Protein AF-A0A8J7SHP4-F1 (afdb_monomer_lite)

Structure (mmCIF, N/CA/C/O backbone):
data_AF-A0A8J7SHP4-F1
#
_entry.id   AF-A0A8J7SHP4-F1
#
loop_
_atom_site.group_PDB
_atom_site.id
_atom_site.type_symbol
_atom_site.label_atom_id
_atom_site.label_alt_id
_atom_site.label_comp_id
_atom_site.label_asym_id
_atom_site.label_entity_id
_atom_site.label_seq_id
_atom_site.pdbx_PDB_ins_code
_atom_site.Cartn_x
_atom_site.Cartn_y
_atom_site.Cartn_z
_atom_site.occupancy
_atom_site.B_iso_or_equiv
_atom_site.auth_seq_id
_atom_site.auth_comp_id
_atom_site.auth_asym_id
_atom_site.auth_atom_id
_atom_site.pdbx_PDB_model_num
ATOM 1 N N . MET A 1 1 ? -14.618 -30.284 -14.888 1.00 38.41 1 MET A N 1
ATOM 2 C CA . MET A 1 1 ? -13.594 -29.249 -14.647 1.00 38.41 1 MET A CA 1
ATOM 3 C C . MET A 1 1 ? -13.627 -29.018 -13.159 1.00 38.41 1 MET A C 1
ATOM 5 O O . MET A 1 1 ? -14.508 -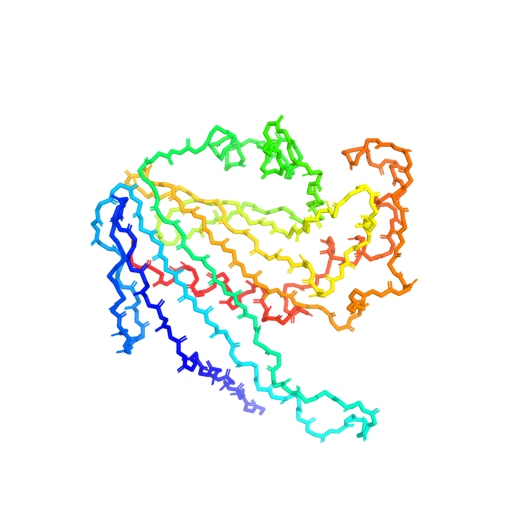28.313 -12.686 1.00 38.41 1 MET A O 1
ATOM 9 N N . ASP A 1 2 ? -12.782 -29.748 -12.442 1.00 28.91 2 ASP A N 1
ATOM 10 C CA . ASP A 1 2 ? -12.730 -29.694 -10.987 1.00 28.91 2 ASP A CA 1
ATOM 11 C C . ASP A 1 2 ? -11.930 -28.455 -10.587 1.00 28.91 2 ASP A C 1
ATOM 13 O O . ASP A 1 2 ? -10.805 -28.255 -11.047 1.00 28.91 2 ASP A O 1
ATOM 17 N N . SER A 1 3 ? -12.549 -27.581 -9.797 1.00 27.11 3 SER A N 1
ATOM 18 C CA . SER A 1 3 ? -11.896 -26.422 -9.201 1.00 27.11 3 SER A CA 1
ATOM 19 C C . SER A 1 3 ? -10.918 -26.917 -8.139 1.00 27.11 3 SER A C 1
ATOM 21 O O . SER A 1 3 ? -11.338 -27.354 -7.066 1.00 27.11 3 SER A O 1
ATOM 23 N N . VAL A 1 4 ? -9.625 -26.877 -8.446 1.00 27.33 4 VAL A N 1
ATOM 24 C CA . VAL A 1 4 ? -8.573 -27.094 -7.454 1.00 27.33 4 VAL A CA 1
ATOM 25 C C . VAL A 1 4 ? -8.544 -25.851 -6.563 1.00 27.33 4 VAL A C 1
ATOM 27 O O . VAL A 1 4 ? -8.242 -24.754 -7.025 1.00 27.33 4 VAL A O 1
ATOM 30 N N . SER A 1 5 ? -8.963 -26.017 -5.310 1.00 32.16 5 SER A N 1
ATOM 31 C CA . SER A 1 5 ? -8.763 -25.033 -4.247 1.00 32.16 5 SER A CA 1
ATOM 32 C C . SER A 1 5 ? -7.318 -25.168 -3.788 1.00 32.16 5 SER A C 1
ATOM 34 O O . SER A 1 5 ? -7.006 -26.074 -3.015 1.00 32.16 5 SER A O 1
ATOM 36 N N . ASP A 1 6 ? -6.430 -24.324 -4.307 1.00 34.09 6 ASP A N 1
ATOM 37 C CA . ASP A 1 6 ? -5.057 -24.234 -3.817 1.00 34.09 6 ASP A CA 1
ATOM 38 C C . ASP A 1 6 ? -5.068 -23.496 -2.468 1.00 34.09 6 ASP A C 1
ATOM 40 O O . ASP A 1 6 ? -4.886 -22.284 -2.385 1.00 34.09 6 ASP A O 1
ATOM 44 N N . ASP A 1 7 ? -5.338 -24.237 -1.391 1.00 38.16 7 ASP A N 1
ATOM 45 C CA . ASP A 1 7 ? -5.152 -23.753 -0.023 1.00 38.16 7 ASP A CA 1
ATOM 46 C C . ASP A 1 7 ? -3.646 -23.604 0.241 1.00 38.16 7 ASP A C 1
ATOM 48 O O . ASP A 1 7 ? -2.938 -24.580 0.505 1.00 38.16 7 ASP A O 1
ATOM 52 N N . TYR A 1 8 ? -3.134 -22.376 0.162 1.00 41.81 8 TYR A N 1
ATOM 53 C CA . TYR A 1 8 ? -1.747 -22.060 0.502 1.00 41.81 8 TYR A CA 1
ATOM 54 C C . TYR A 1 8 ? -1.560 -22.017 2.031 1.00 41.81 8 TYR A C 1
ATOM 56 O O . TYR A 1 8 ? -2.138 -21.155 2.701 1.00 41.81 8 TYR A O 1
ATOM 64 N N . PRO A 1 9 ? -0.740 -22.899 2.635 1.00 42.69 9 PRO A N 1
ATOM 65 C CA . PRO A 1 9 ? -0.542 -22.888 4.078 1.00 42.69 9 PRO A CA 1
ATOM 66 C C . PRO A 1 9 ? 0.341 -21.706 4.510 1.00 42.69 9 PRO A C 1
ATOM 68 O O . PRO A 1 9 ? 1.505 -21.588 4.123 1.00 42.69 9 PRO A O 1
ATOM 71 N N . ILE A 1 10 ? -0.198 -20.843 5.377 1.00 49.09 10 ILE A N 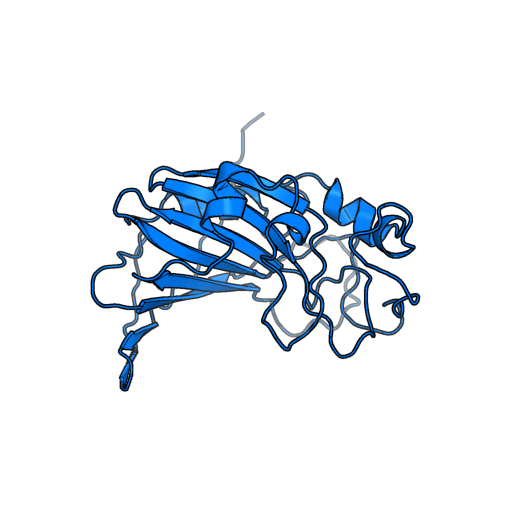1
ATOM 72 C CA . ILE A 1 10 ? 0.572 -19.833 6.117 1.00 49.09 10 ILE A CA 1
ATOM 73 C C . ILE A 1 10 ? 1.473 -20.576 7.110 1.00 49.09 10 ILE A C 1
ATOM 75 O O . ILE A 1 10 ? 1.043 -20.970 8.192 1.00 49.09 10 ILE A O 1
ATOM 79 N N . ASP A 1 11 ? 2.731 -20.794 6.725 1.00 45.88 11 ASP A N 1
ATOM 80 C CA . ASP A 1 11 ? 3.602 -21.743 7.426 1.00 45.88 11 ASP A CA 1
ATOM 81 C C . ASP A 1 11 ? 3.948 -21.309 8.865 1.00 45.88 11 ASP A C 1
ATOM 83 O O . ASP A 1 11 ? 4.108 -22.180 9.722 1.00 45.88 11 ASP A O 1
ATOM 87 N N . ARG A 1 12 ? 4.058 -19.999 9.179 1.00 45.12 12 ARG A N 1
ATOM 88 C CA . ARG A 1 12 ? 4.342 -19.489 10.546 1.00 45.12 12 ARG A CA 1
ATOM 89 C C . ARG A 1 12 ? 3.906 -18.032 10.776 1.00 45.12 12 ARG A C 1
ATOM 91 O O . ARG A 1 12 ? 4.345 -17.132 10.064 1.00 45.12 12 ARG A O 1
ATOM 98 N N . ILE A 1 13 ? 3.157 -17.787 11.854 1.00 46.12 13 ILE A N 1
ATOM 99 C CA . ILE A 1 13 ? 2.888 -16.449 12.415 1.00 46.12 13 ILE A CA 1
ATOM 100 C C . ILE A 1 13 ? 3.759 -16.278 13.670 1.00 46.12 13 ILE A C 1
ATOM 102 O O . ILE A 1 13 ? 3.752 -17.141 14.545 1.00 46.12 13 ILE A O 1
ATOM 106 N N . SER A 1 14 ? 4.507 -15.179 13.785 1.00 45.22 14 SER A N 1
ATOM 107 C CA . SER A 1 14 ? 5.326 -14.881 14.969 1.00 45.22 14 SER A CA 1
ATOM 108 C C . SER A 1 14 ? 4.803 -13.620 15.653 1.00 45.22 14 SER A C 1
ATOM 110 O O . SER A 1 14 ? 5.179 -12.504 15.317 1.00 45.22 14 SER A O 1
ATOM 112 N N . VAL A 1 15 ? 3.929 -13.777 16.646 1.00 43.69 15 VAL A N 1
ATOM 113 C CA . VAL A 1 15 ? 3.337 -12.630 17.350 1.00 43.69 15 VAL A CA 1
ATOM 114 C C . VAL A 1 15 ? 4.318 -12.062 18.385 1.00 43.69 15 VAL A C 1
ATOM 116 O O . VAL A 1 15 ? 4.458 -12.584 19.490 1.00 43.69 15 VAL A O 1
ATOM 119 N N . SER A 1 16 ? 4.988 -10.962 18.055 1.00 44.56 16 SER A N 1
ATOM 120 C CA . SER A 1 16 ? 5.878 -10.254 18.983 1.00 44.56 16 SER A CA 1
ATOM 121 C C . SER A 1 16 ? 5.143 -9.094 19.652 1.00 44.56 16 SER A C 1
ATOM 123 O O . SER A 1 16 ? 5.053 -8.024 19.072 1.00 44.56 16 SER A O 1
ATOM 125 N N . LYS A 1 17 ? 4.644 -9.250 20.886 1.00 44.66 17 LYS A N 1
ATOM 126 C CA . LYS A 1 17 ? 4.067 -8.102 21.607 1.00 44.66 17 LYS A CA 1
ATOM 127 C C . LYS A 1 17 ? 5.180 -7.158 22.065 1.00 44.66 17 LYS A C 1
ATOM 129 O O . LYS A 1 17 ? 6.056 -7.554 22.838 1.00 44.66 17 LYS A O 1
ATOM 134 N N . TYR A 1 18 ? 5.113 -5.905 21.629 1.00 38.16 18 TYR A N 1
ATOM 135 C CA . TYR A 1 18 ? 5.990 -4.838 22.103 1.00 38.16 18 TYR A CA 1
ATOM 136 C C . TYR A 1 18 ? 5.228 -3.965 23.095 1.00 38.16 18 TYR A C 1
ATOM 138 O O . TYR A 1 18 ? 4.354 -3.203 22.704 1.00 38.16 18 TYR A O 1
ATOM 146 N N . GLN A 1 19 ? 5.582 -4.042 24.378 1.00 41.31 19 GLN A N 1
ATOM 147 C CA . GLN A 1 19 ? 5.278 -2.953 25.304 1.00 41.31 19 GLN A CA 1
ATOM 148 C C . GLN A 1 19 ? 6.447 -1.975 25.272 1.00 41.31 19 GLN A C 1
ATOM 150 O O . GLN A 1 19 ? 7.609 -2.386 25.259 1.00 41.31 19 GLN A O 1
ATOM 155 N N . LYS A 1 20 ? 6.161 -0.671 25.252 1.00 37.72 20 LYS A N 1
ATOM 156 C CA . LYS A 1 20 ? 7.185 0.382 25.293 1.00 37.72 20 LYS A CA 1
ATOM 157 C C . LYS A 1 20 ? 8.123 0.141 26.491 1.00 37.72 20 LYS A C 1
ATOM 159 O O . LYS A 1 20 ? 7.749 0.404 27.627 1.00 37.72 20 LYS A O 1
ATOM 164 N N . GLY A 1 21 ? 9.325 -0.383 26.228 1.00 34.91 21 GLY A N 1
ATOM 165 C CA . GLY A 1 21 ? 10.345 -0.697 27.239 1.00 34.91 21 GLY A CA 1
ATOM 166 C C . GLY A 1 21 ? 10.624 -2.184 27.520 1.00 34.91 21 GLY A C 1
ATOM 167 O O . GLY A 1 21 ? 11.582 -2.454 28.239 1.00 34.91 21 GLY A O 1
ATOM 168 N N . GLN A 1 22 ? 9.874 -3.146 26.962 1.00 31.06 22 GLN A N 1
ATOM 169 C CA . GLN A 1 22 ? 10.162 -4.588 27.087 1.00 31.06 22 GLN A CA 1
ATOM 170 C C . GLN A 1 22 ? 9.714 -5.380 25.846 1.00 31.06 22 GLN A C 1
ATOM 172 O O . GLN A 1 22 ? 8.575 -5.262 25.395 1.00 31.06 22 GLN A O 1
ATOM 177 N N . SER A 1 23 ? 10.594 -6.235 25.315 1.00 32.03 23 SER A N 1
ATOM 178 C CA . SER A 1 23 ? 10.231 -7.246 24.317 1.00 32.03 23 SER A CA 1
ATOM 179 C C . SER A 1 23 ? 9.779 -8.530 25.019 1.00 32.03 23 SER A C 1
ATOM 181 O O . SER A 1 23 ? 10.522 -9.115 25.806 1.00 32.03 23 SER A O 1
ATOM 183 N N . ILE A 1 24 ? 8.561 -8.995 24.731 1.00 36.56 24 ILE A N 1
ATOM 184 C CA . ILE A 1 24 ? 8.085 -10.316 25.160 1.00 36.56 24 ILE A CA 1
ATOM 185 C C . ILE A 1 24 ? 7.727 -11.095 23.895 1.00 36.56 24 ILE A C 1
ATOM 187 O O . ILE A 1 24 ? 6.640 -10.952 23.337 1.00 36.56 24 ILE A O 1
ATOM 191 N N . GLY A 1 25 ? 8.657 -11.925 23.421 1.00 33.88 25 GLY A N 1
ATOM 192 C CA . GLY A 1 25 ? 8.380 -12.851 22.326 1.00 33.88 25 GLY A CA 1
ATOM 193 C C . GLY A 1 25 ? 7.474 -13.981 22.815 1.00 33.88 25 GLY A C 1
ATOM 194 O O . GLY A 1 25 ? 7.858 -14.726 23.716 1.00 33.88 25 GLY A O 1
ATOM 195 N N . LYS A 1 26 ? 6.282 -14.133 22.228 1.00 38.91 26 LYS A N 1
ATOM 196 C CA . LYS A 1 26 ? 5.465 -15.344 22.382 1.00 38.91 26 LYS A CA 1
ATOM 197 C C . LYS A 1 26 ? 5.231 -15.975 21.018 1.00 38.91 26 LYS A C 1
ATOM 199 O O . LYS A 1 26 ? 4.686 -15.367 20.108 1.00 38.91 26 LYS A O 1
ATOM 204 N N . GLN A 1 27 ? 5.632 -17.230 20.892 1.00 35.25 27 GLN A N 1
ATOM 205 C CA . GLN A 1 27 ? 5.367 -18.035 19.711 1.00 35.25 27 GLN A CA 1
ATOM 206 C C . GLN A 1 27 ? 3.890 -18.454 19.728 1.00 35.25 27 GLN A C 1
ATOM 208 O O . GLN A 1 27 ? 3.442 -19.076 20.690 1.00 35.25 27 GLN A O 1
ATOM 213 N N . ALA A 1 28 ? 3.129 -18.093 18.695 1.00 36.62 28 ALA A N 1
ATOM 214 C CA . ALA A 1 28 ? 1.741 -18.517 18.536 1.00 36.62 28 ALA A CA 1
ATOM 215 C C . ALA A 1 28 ? 1.625 -19.406 17.294 1.00 36.62 28 ALA A C 1
ATOM 217 O O . ALA A 1 28 ? 1.987 -19.001 16.195 1.00 36.62 28 ALA A O 1
ATOM 218 N N . SER A 1 29 ? 1.120 -20.624 17.475 1.00 32.91 29 SER A N 1
ATOM 219 C CA . SER A 1 29 ? 0.715 -21.522 16.393 1.00 32.91 29 SER A CA 1
ATOM 220 C C . SER A 1 29 ? -0.809 -21.660 16.432 1.00 32.91 29 SER A C 1
ATOM 222 O O . SER A 1 29 ? -1.339 -22.207 17.399 1.00 32.91 29 SER A O 1
ATOM 224 N N . GLY A 1 30 ? -1.519 -21.151 15.425 1.00 38.44 30 GLY A N 1
ATOM 225 C CA . GLY A 1 30 ? -2.975 -21.284 15.306 1.00 38.44 30 GLY A CA 1
ATOM 226 C C . GLY A 1 30 ? -3.577 -20.305 14.285 1.00 38.44 30 GLY A C 1
ATOM 227 O O . GLY A 1 30 ? -2.946 -19.290 13.996 1.00 38.44 30 GLY A O 1
ATOM 228 N N . PRO A 1 31 ? -4.775 -20.592 13.735 1.00 40.50 31 PRO A N 1
ATOM 229 C CA . PRO A 1 31 ? -5.300 -19.923 12.538 1.00 40.50 31 PRO A CA 1
ATOM 230 C C . PRO A 1 31 ? -5.882 -18.514 12.747 1.00 40.50 31 PRO A C 1
ATOM 232 O O . PRO A 1 31 ? -6.361 -17.928 11.788 1.00 40.50 31 PRO A O 1
ATOM 235 N N . MET A 1 32 ? -5.837 -17.933 13.949 1.00 47.16 32 MET A N 1
ATOM 236 C CA . MET A 1 32 ? -6.220 -16.530 14.152 1.00 47.16 32 MET A CA 1
ATOM 237 C C . MET A 1 32 ? -5.350 -15.880 15.226 1.00 47.16 32 MET A C 1
ATOM 239 O O . MET A 1 32 ? -5.335 -16.307 16.383 1.00 47.16 32 MET A O 1
ATOM 243 N N . ALA A 1 33 ? -4.616 -14.837 14.838 1.00 51.91 33 ALA A N 1
ATOM 244 C CA . ALA A 1 33 ? -3.895 -13.986 15.771 1.00 51.91 33 ALA A CA 1
ATOM 245 C C . ALA A 1 33 ? -4.903 -13.063 16.473 1.00 51.91 33 ALA A C 1
ATOM 247 O O . ALA A 1 33 ? -5.452 -12.159 15.853 1.00 51.91 33 ALA A O 1
ATOM 248 N N . ARG A 1 34 ? -5.153 -13.287 17.769 1.00 46.81 34 ARG A N 1
ATOM 249 C CA . ARG A 1 34 ? -5.891 -12.329 18.605 1.00 46.81 34 ARG A CA 1
ATOM 250 C C . ARG A 1 34 ? -4.967 -11.194 19.031 1.00 46.81 34 ARG A C 1
ATOM 252 O O . ARG A 1 34 ? -3.956 -11.444 19.693 1.00 46.81 34 ARG A O 1
ATOM 259 N N . ILE A 1 35 ? -5.341 -9.966 18.691 1.00 55.03 35 ILE A N 1
ATOM 260 C CA . ILE A 1 35 ? -4.653 -8.736 19.094 1.00 55.03 35 ILE A CA 1
ATOM 261 C C . ILE A 1 35 ? -5.458 -8.155 20.265 1.00 55.03 35 ILE A C 1
ATOM 263 O O . ILE A 1 35 ? -6.624 -7.810 20.115 1.00 55.03 35 ILE A O 1
ATOM 267 N N . ALA A 1 36 ? -4.894 -8.185 21.475 1.00 42.66 36 ALA A N 1
ATOM 268 C CA . ALA A 1 36 ? -5.604 -7.776 22.684 1.00 42.66 36 ALA A CA 1
ATOM 269 C C . ALA A 1 36 ? -4.637 -7.199 23.731 1.00 42.66 36 ALA A C 1
ATOM 271 O O . ALA A 1 36 ? -3.981 -7.954 24.460 1.00 42.66 36 ALA A O 1
ATOM 272 N N . GLY A 1 37 ? -4.626 -5.867 23.852 1.00 42.44 37 GLY A N 1
ATOM 273 C CA . GLY A 1 37 ? -4.176 -5.110 25.026 1.00 42.44 37 GLY A CA 1
ATOM 274 C C . GLY A 1 37 ? -2.940 -4.211 24.838 1.00 42.44 37 GLY A C 1
ATOM 275 O O . GLY A 1 37 ? -1.873 -4.680 24.458 1.00 42.44 37 GLY A O 1
ATOM 276 N N . SER A 1 38 ? -3.070 -2.957 25.307 1.00 50.03 38 SER A N 1
ATOM 277 C CA . SER A 1 38 ? -2.101 -1.832 25.402 1.00 50.03 38 SER A CA 1
ATOM 278 C C . SER A 1 38 ? -1.917 -0.927 24.168 1.00 50.03 38 SER A C 1
ATOM 280 O O . SER A 1 38 ? -2.332 -1.275 23.070 1.00 50.03 38 SER A O 1
ATOM 282 N N . ASP A 1 39 ? -1.376 0.282 24.407 1.00 62.88 39 ASP A N 1
ATOM 283 C CA . ASP A 1 39 ? -1.411 1.482 23.538 1.00 62.88 39 ASP A CA 1
ATOM 284 C C . ASP A 1 39 ? -0.893 1.281 22.101 1.00 62.88 39 ASP A C 1
ATOM 286 O O . ASP A 1 39 ? -1.293 2.015 21.193 1.00 62.88 39 ASP A O 1
ATOM 290 N N . MET A 1 40 ? -0.028 0.283 21.905 1.00 68.44 40 MET A N 1
ATOM 291 C CA . MET A 1 40 ? 0.484 -0.160 20.612 1.00 68.44 40 MET A CA 1
ATOM 292 C C . MET A 1 40 ? 0.753 -1.667 20.662 1.00 68.44 40 MET A C 1
ATOM 294 O O . MET A 1 40 ? 1.522 -2.132 21.502 1.00 68.44 40 MET A O 1
ATOM 298 N N . GLU A 1 41 ? 0.165 -2.424 19.742 1.00 78.25 41 GLU A N 1
ATOM 299 C CA . GLU A 1 41 ? 0.470 -3.838 19.528 1.00 78.25 41 GLU A CA 1
ATOM 300 C C . GLU A 1 41 ? 1.026 -4.025 18.117 1.00 78.25 41 GLU A C 1
ATOM 302 O O . GLU A 1 41 ? 0.437 -3.561 17.144 1.00 78.25 41 GLU A O 1
ATOM 307 N N . VAL A 1 42 ? 2.162 -4.712 18.003 1.00 78.44 42 VAL A N 1
ATOM 308 C CA . VAL A 1 42 ? 2.773 -5.066 16.717 1.00 78.44 42 VAL A CA 1
ATOM 309 C C . VAL A 1 42 ? 2.742 -6.583 16.579 1.00 78.44 42 VAL A C 1
ATOM 311 O O . VAL A 1 42 ? 2.957 -7.311 17.543 1.00 78.44 42 VAL A O 1
ATOM 314 N N . VAL A 1 43 ? 2.437 -7.073 15.389 1.00 79.88 43 VAL A N 1
ATOM 315 C CA . VAL A 1 43 ? 2.438 -8.487 15.028 1.00 79.88 43 VAL A CA 1
ATOM 316 C C . VAL A 1 43 ? 3.236 -8.626 13.745 1.00 79.88 43 VAL A C 1
ATOM 318 O O . VAL A 1 43 ? 3.026 -7.870 12.802 1.00 79.88 43 VAL A O 1
ATOM 321 N N . GLU A 1 44 ? 4.147 -9.590 13.694 1.00 80.25 44 GLU A N 1
ATOM 322 C CA . GLU A 1 44 ? 5.018 -9.795 12.541 1.00 80.25 44 GLU A CA 1
ATOM 323 C C . GLU A 1 44 ? 4.898 -11.223 12.013 1.00 80.25 44 GLU A C 1
ATOM 325 O O . GLU A 1 44 ? 4.531 -12.173 12.710 1.00 80.25 44 GLU A O 1
ATOM 330 N N . GLY A 1 45 ? 5.255 -11.410 10.753 1.00 77.38 45 GLY A N 1
ATOM 331 C CA . GLY A 1 45 ? 5.360 -12.749 10.208 1.00 77.38 45 GLY A CA 1
ATOM 332 C C . GLY A 1 45 ? 6.072 -12.787 8.876 1.00 77.38 45 GLY A C 1
ATOM 333 O O . GLY A 1 45 ? 6.582 -11.788 8.363 1.00 77.38 45 GLY A O 1
ATOM 334 N N . ARG A 1 46 ? 6.158 -13.999 8.333 1.00 72.88 46 ARG A N 1
ATOM 335 C CA . ARG A 1 46 ? 6.803 -14.265 7.050 1.00 72.88 46 ARG A CA 1
ATOM 336 C C . ARG A 1 46 ? 5.951 -15.229 6.252 1.00 72.88 46 ARG A C 1
ATOM 338 O O . ARG A 1 46 ? 5.465 -16.214 6.800 1.00 72.88 46 ARG A O 1
ATOM 345 N N . TRP A 1 47 ? 5.794 -14.943 4.968 1.00 67.50 47 TRP A N 1
ATOM 346 C CA . TRP A 1 47 ? 5.133 -15.835 4.025 1.00 67.50 47 TRP A CA 1
ATOM 347 C C . TRP A 1 47 ? 6.214 -16.642 3.340 1.00 67.50 47 TRP A C 1
ATOM 349 O O . TRP A 1 47 ? 7.267 -16.107 2.988 1.00 67.50 47 TRP A O 1
ATOM 359 N N . LYS A 1 48 ? 5.965 -17.936 3.185 1.00 62.19 48 LYS A N 1
ATOM 360 C CA . LYS A 1 48 ? 6.804 -18.805 2.379 1.00 62.19 48 LYS A CA 1
ATOM 361 C C . LYS A 1 48 ? 6.024 -19.120 1.119 1.00 62.19 48 LYS A C 1
ATOM 363 O O . LYS A 1 48 ? 4.994 -19.780 1.196 1.00 62.19 48 LYS A O 1
ATOM 368 N N . PHE A 1 49 ? 6.503 -18.647 -0.020 1.00 58.34 49 PHE A N 1
ATOM 369 C CA . PHE A 1 49 ? 5.872 -18.994 -1.284 1.00 58.34 49 PHE A CA 1
ATOM 370 C C . PHE A 1 49 ? 6.215 -20.433 -1.651 1.00 58.34 49 PHE A C 1
ATOM 372 O O . PHE A 1 49 ? 7.356 -20.884 -1.479 1.00 58.34 49 PHE A O 1
ATOM 379 N N . ALA A 1 50 ? 5.226 -21.158 -2.168 1.00 50.28 50 ALA A N 1
ATOM 380 C CA . ALA A 1 50 ? 5.508 -22.363 -2.925 1.00 50.28 50 ALA A CA 1
ATOM 381 C C . ALA A 1 50 ? 6.370 -21.960 -4.129 1.00 50.28 50 ALA A C 1
ATOM 383 O O . ALA A 1 50 ? 6.109 -20.943 -4.774 1.00 50.28 50 ALA A O 1
ATOM 384 N N . LYS A 1 51 ? 7.423 -22.729 -4.421 1.00 50.41 51 LYS A N 1
ATOM 385 C CA . LYS A 1 51 ? 8.148 -22.533 -5.679 1.00 50.41 51 LYS A CA 1
ATOM 386 C C . LYS A 1 51 ? 7.145 -22.687 -6.831 1.00 50.41 51 LYS A C 1
ATOM 388 O O . LYS A 1 51 ? 6.338 -23.618 -6.759 1.00 50.41 51 LYS A O 1
ATOM 393 N N . PRO A 1 52 ? 7.190 -21.836 -7.873 1.00 47.19 52 PRO A N 1
ATOM 394 C CA . PRO A 1 52 ? 6.418 -22.098 -9.079 1.00 47.19 52 PRO A CA 1
ATOM 395 C C . PRO A 1 52 ? 6.746 -23.511 -9.576 1.00 47.19 52 PRO A C 1
ATOM 397 O O . PRO A 1 52 ? 7.897 -23.949 -9.480 1.00 47.19 52 PRO A O 1
ATOM 400 N N . ALA A 1 53 ? 5.719 -24.238 -10.024 1.00 43.53 53 ALA A N 1
ATOM 401 C CA . ALA A 1 53 ? 5.855 -25.611 -10.495 1.00 43.53 53 ALA A CA 1
ATOM 402 C C . ALA A 1 53 ? 6.985 -25.696 -11.536 1.00 43.53 53 ALA A C 1
ATOM 404 O O . ALA A 1 53 ? 7.056 -24.876 -12.451 1.00 43.53 53 ALA A O 1
ATOM 405 N N . GLU A 1 54 ? 7.899 -26.649 -11.343 1.00 43.53 54 GLU A N 1
ATOM 406 C CA . GLU A 1 54 ? 9.119 -26.802 -12.138 1.00 43.53 54 GLU A CA 1
ATOM 407 C C . GLU A 1 54 ? 8.800 -26.868 -13.642 1.00 43.53 54 GLU A C 1
ATOM 409 O O . GLU A 1 54 ? 8.218 -27.835 -14.130 1.00 43.53 54 GLU A O 1
ATOM 414 N N . GLY A 1 55 ? 9.179 -25.814 -14.370 1.00 49.44 55 GLY A N 1
ATOM 415 C CA . GLY A 1 55 ? 8.998 -25.704 -15.822 1.00 49.44 55 GLY A CA 1
ATOM 416 C C . GLY A 1 55 ? 9.670 -24.490 -16.479 1.00 49.44 55 GLY A C 1
ATOM 417 O O . GLY A 1 55 ? 9.526 -24.307 -17.683 1.00 49.44 55 GLY A O 1
ATOM 418 N N . GLN A 1 56 ? 10.409 -23.668 -15.725 1.00 43.78 56 GLN A N 1
ATOM 419 C CA . GLN A 1 56 ? 11.192 -22.543 -16.246 1.00 43.78 56 GLN A CA 1
ATOM 420 C C . GLN A 1 56 ? 12.663 -22.693 -15.856 1.00 43.78 56 GLN A C 1
ATOM 422 O O . GLN A 1 56 ? 12.993 -23.111 -14.747 1.00 43.78 56 GLN A O 1
ATOM 427 N N . ASP A 1 57 ? 13.524 -22.394 -16.821 1.00 41.69 57 ASP A N 1
ATOM 428 C CA . ASP A 1 57 ? 14.898 -22.866 -16.938 1.00 41.69 57 ASP A CA 1
ATOM 429 C C . ASP A 1 57 ? 15.794 -22.668 -15.704 1.00 41.69 57 ASP A C 1
ATOM 431 O O . ASP A 1 57 ? 15.882 -21.610 -15.078 1.00 41.69 57 ASP A O 1
ATOM 435 N N . SER A 1 58 ? 16.534 -23.733 -15.401 1.00 41.19 58 SER A N 1
ATOM 436 C CA . SER A 1 58 ? 17.363 -23.951 -14.218 1.00 41.19 58 SER A CA 1
ATOM 437 C C . SER A 1 58 ? 18.718 -23.233 -14.254 1.00 41.19 58 SER A C 1
ATOM 439 O O . SER A 1 58 ? 19.746 -23.859 -13.994 1.00 41.19 58 SER A O 1
ATOM 441 N N . ASN A 1 59 ? 18.751 -21.937 -14.574 1.00 39.94 59 ASN A N 1
ATOM 442 C CA . ASN A 1 59 ? 20.010 -21.180 -14.598 1.00 39.94 59 ASN A CA 1
ATOM 443 C C . ASN A 1 59 ? 20.031 -19.916 -13.727 1.00 39.94 59 ASN A C 1
ATOM 445 O O . ASN A 1 59 ? 20.867 -19.040 -13.938 1.00 39.94 59 ASN A O 1
ATOM 449 N N . SER A 1 60 ? 19.171 -19.837 -12.705 1.00 42.09 60 SER A N 1
ATOM 450 C CA . SER A 1 60 ? 19.327 -18.854 -11.631 1.00 42.09 60 SER A CA 1
ATOM 451 C C . SER A 1 60 ? 19.786 -19.534 -10.338 1.00 42.09 60 SER A C 1
ATOM 453 O O . SER A 1 60 ? 19.166 -20.441 -9.784 1.00 42.09 60 SER A O 1
ATOM 455 N N . SER A 1 61 ? 20.931 -19.085 -9.843 1.00 36.25 61 SER A N 1
ATOM 456 C CA . SER A 1 61 ? 21.537 -19.442 -8.563 1.00 36.25 61 SER A CA 1
ATOM 457 C C . SER A 1 61 ? 20.786 -18.812 -7.377 1.00 36.25 61 SER A C 1
ATOM 459 O O . SER A 1 61 ? 21.399 -18.278 -6.453 1.00 36.25 61 SER A O 1
ATOM 461 N N . ALA A 1 62 ? 19.451 -18.897 -7.360 1.00 37.94 62 ALA A N 1
ATOM 462 C CA . ALA A 1 62 ? 18.611 -18.425 -6.261 1.00 37.94 62 ALA A CA 1
ATOM 463 C C . ALA A 1 62 ? 18.678 -19.403 -5.069 1.00 37.94 62 ALA A C 1
ATOM 465 O O . ALA A 1 62 ? 17.801 -20.238 -4.830 1.00 37.94 62 ALA A O 1
ATOM 466 N N . ARG A 1 63 ? 19.779 -19.333 -4.312 1.00 35.47 63 ARG A N 1
ATOM 467 C CA . ARG A 1 63 ? 19.899 -19.954 -2.987 1.00 35.47 63 ARG A CA 1
ATOM 468 C C . ARG A 1 63 ? 19.077 -19.151 -1.977 1.00 35.47 63 ARG A C 1
ATOM 470 O O . ARG A 1 63 ? 19.570 -18.193 -1.396 1.00 35.47 63 ARG A O 1
ATOM 477 N N . GLY A 1 64 ? 17.851 -19.598 -1.732 1.00 37.19 64 GLY A N 1
ATOM 478 C CA . GLY A 1 64 ? 16.983 -19.117 -0.654 1.00 37.19 64 GLY A CA 1
ATOM 479 C C . GLY A 1 64 ? 15.563 -18.940 -1.166 1.00 37.19 64 GLY A C 1
ATOM 480 O O . GLY A 1 64 ? 15.354 -18.190 -2.106 1.00 37.19 64 GLY A O 1
ATOM 481 N N . GLY A 1 65 ? 14.588 -19.649 -0.589 1.00 45.16 65 GLY A N 1
ATOM 482 C CA . GLY A 1 65 ? 13.187 -19.317 -0.851 1.00 45.16 65 GLY A CA 1
ATOM 483 C C . GLY A 1 65 ? 12.963 -17.866 -0.441 1.00 45.16 65 GLY A C 1
ATOM 484 O O . GLY A 1 65 ? 13.290 -17.510 0.692 1.00 45.16 65 GLY A O 1
ATOM 485 N N . GLU A 1 66 ? 12.500 -17.028 -1.363 1.00 58.25 66 GLU A N 1
ATOM 486 C CA . GLU A 1 66 ? 12.184 -15.640 -1.048 1.00 58.25 66 GLU A CA 1
ATOM 487 C C . GLU A 1 66 ? 11.023 -15.644 -0.052 1.00 58.25 66 GLU A C 1
ATOM 489 O O . GLU A 1 66 ? 9.967 -16.222 -0.299 1.00 58.25 66 GLU A O 1
ATOM 494 N N . TYR A 1 67 ? 11.254 -15.083 1.131 1.00 54.47 67 TYR A N 1
ATOM 495 C CA . TYR A 1 67 ? 10.201 -14.855 2.110 1.00 54.47 67 TYR A CA 1
ATOM 496 C C . TYR A 1 67 ? 9.781 -13.397 1.994 1.00 54.47 67 TYR A C 1
ATOM 498 O O . TYR A 1 67 ? 10.620 -12.513 2.181 1.00 54.47 67 TYR A O 1
ATOM 506 N N . SER A 1 68 ? 8.494 -13.135 1.783 1.00 70.12 68 SER A N 1
ATOM 507 C CA . SER A 1 68 ? 7.951 -11.795 2.012 1.00 70.12 68 SER A CA 1
ATOM 508 C C . SER A 1 68 ? 7.638 -11.631 3.494 1.00 70.12 68 SER A C 1
ATOM 510 O O . SER A 1 68 ? 6.874 -12.402 4.081 1.00 70.12 68 SER A O 1
ATOM 512 N N . SER A 1 69 ? 8.259 -10.638 4.127 1.00 83.56 69 SER A N 1
ATOM 513 C CA . SER A 1 69 ? 7.913 -10.221 5.487 1.00 83.56 69 SER A CA 1
ATOM 514 C C . SER A 1 69 ? 6.641 -9.382 5.483 1.00 83.56 69 SER A C 1
ATOM 516 O O . SER A 1 69 ? 6.398 -8.622 4.541 1.00 83.56 69 SER A O 1
ATOM 518 N N . TRP A 1 70 ? 5.886 -9.453 6.572 1.00 88.06 70 TRP A N 1
ATOM 519 C CA . TRP A 1 70 ? 4.798 -8.524 6.848 1.00 88.06 70 TRP A CA 1
ATOM 520 C C . TRP A 1 70 ? 4.789 -8.101 8.311 1.00 88.06 70 TRP A C 1
ATOM 522 O O . TRP A 1 70 ? 5.299 -8.808 9.186 1.00 88.06 70 TRP A O 1
ATOM 532 N N . THR A 1 71 ? 4.159 -6.958 8.550 1.00 88.94 71 THR A N 1
ATOM 533 C CA . THR A 1 71 ? 3.959 -6.370 9.873 1.00 88.94 71 THR A CA 1
ATOM 534 C C . THR A 1 71 ? 2.545 -5.805 9.950 1.00 88.94 71 THR A C 1
ATOM 536 O O . THR A 1 71 ? 2.080 -5.178 9.001 1.00 88.94 71 THR A O 1
ATOM 539 N N . ILE A 1 72 ? 1.865 -6.019 11.072 1.00 88.94 72 ILE A N 1
ATOM 540 C CA . ILE A 1 72 ? 0.587 -5.399 11.424 1.00 88.94 72 ILE A CA 1
ATOM 541 C C . ILE A 1 72 ? 0.777 -4.664 12.746 1.00 88.94 72 ILE A C 1
ATOM 543 O O . ILE A 1 72 ? 1.219 -5.250 13.727 1.00 88.94 72 ILE A O 1
ATOM 547 N N . GLU A 1 73 ? 0.425 -3.391 12.778 1.00 89.44 73 GLU A N 1
ATOM 548 C CA . GLU A 1 73 ? 0.486 -2.524 13.947 1.00 89.44 73 GLU A CA 1
ATOM 549 C C . GLU A 1 73 ? -0.928 -2.029 14.254 1.00 89.44 73 GLU A C 1
ATOM 551 O O . GLU A 1 73 ? -1.634 -1.557 13.360 1.00 89.44 73 GLU A O 1
ATOM 556 N N . VAL A 1 74 ? -1.339 -2.101 15.516 1.00 88.00 74 VAL A N 1
ATOM 557 C CA . VAL A 1 74 ? -2.595 -1.529 16.008 1.00 88.00 74 VAL A CA 1
ATOM 558 C C . VAL A 1 74 ? -2.266 -0.519 17.097 1.00 88.00 74 VAL A C 1
ATOM 560 O O . VAL A 1 74 ? -1.572 -0.844 18.056 1.00 88.00 74 VAL A O 1
ATOM 563 N N . ASN A 1 75 ? -2.753 0.710 16.946 1.00 87.38 75 ASN A N 1
ATOM 564 C CA . ASN A 1 75 ? -2.452 1.840 17.822 1.00 87.38 75 ASN A CA 1
ATOM 565 C C . ASN A 1 75 ? -3.737 2.517 18.302 1.00 87.38 75 ASN A C 1
ATOM 567 O O . ASN A 1 75 ? -4.704 2.635 17.549 1.00 87.38 75 ASN A O 1
ATOM 571 N N . ALA A 1 76 ? -3.736 3.033 19.531 1.00 87.06 76 ALA A N 1
ATOM 572 C CA . ALA A 1 76 ? -4.840 3.865 20.017 1.00 87.06 76 ALA A CA 1
ATOM 573 C C . ALA A 1 76 ? -4.897 5.232 19.306 1.00 87.06 76 ALA A C 1
ATOM 575 O O . ALA A 1 76 ? -5.975 5.780 19.075 1.00 87.06 76 ALA A O 1
ATOM 576 N N . GLU A 1 77 ? -3.737 5.782 18.943 1.00 87.12 77 GLU A N 1
ATOM 577 C CA . GLU A 1 77 ? -3.635 7.070 18.262 1.00 87.12 77 GLU A CA 1
ATOM 578 C C . GLU A 1 77 ? -3.731 6.920 16.742 1.00 87.12 77 GLU A C 1
ATOM 580 O O . GLU A 1 77 ? -3.111 6.050 16.131 1.00 87.12 77 GLU A O 1
ATOM 585 N N . VAL A 1 78 ? -4.488 7.823 16.119 1.00 86.50 78 VAL A N 1
ATOM 586 C CA . VAL A 1 78 ? -4.671 7.864 14.668 1.00 86.50 78 VAL A CA 1
ATOM 587 C C . VAL A 1 78 ? -3.756 8.931 14.069 1.00 86.50 78 VAL A C 1
ATOM 589 O O . VAL A 1 78 ? -3.963 10.113 14.366 1.00 86.50 78 VAL A O 1
ATOM 592 N N . PRO A 1 79 ? -2.810 8.572 13.181 1.00 85.19 79 PRO A N 1
ATOM 593 C CA . PRO A 1 79 ? -1.968 9.552 12.513 1.00 85.19 79 PRO A CA 1
ATOM 594 C C . PRO A 1 79 ? -2.784 10.600 11.750 1.00 85.19 79 PRO A C 1
ATOM 596 O O . PRO A 1 79 ? -3.810 10.305 11.120 1.00 85.19 79 PRO A O 1
ATOM 599 N N . ALA A 1 80 ? -2.297 11.841 11.771 1.00 76.31 80 ALA A N 1
ATOM 600 C CA . ALA A 1 80 ? -2.852 12.908 10.950 1.00 76.31 80 ALA A CA 1
ATOM 601 C C . ALA A 1 80 ? -2.779 12.502 9.465 1.00 76.31 80 ALA A C 1
ATOM 603 O O . ALA A 1 80 ? -1.737 12.072 8.986 1.00 76.31 80 ALA A O 1
ATOM 604 N N . GLY A 1 81 ? -3.898 12.605 8.745 1.00 81.25 81 GLY A N 1
ATOM 605 C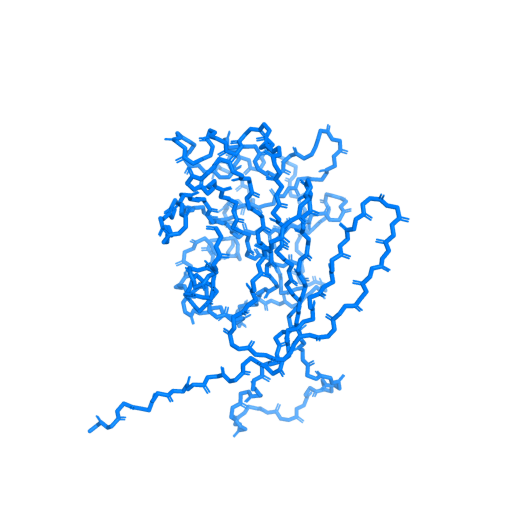 CA . GLY A 1 81 ? -4.005 12.202 7.335 1.00 81.25 81 GLY A CA 1
ATOM 606 C C . GLY A 1 81 ? -4.804 10.918 7.110 1.00 81.25 81 GLY A C 1
ATOM 607 O O . GLY A 1 81 ? -5.623 10.893 6.198 1.00 81.25 81 GLY A O 1
ATOM 608 N N . VAL A 1 82 ? -4.713 9.913 7.992 1.00 85.19 82 VAL A N 1
ATOM 609 C CA . VAL A 1 82 ? -5.420 8.621 7.814 1.00 85.19 82 VAL A CA 1
ATOM 610 C C . VAL A 1 82 ? -6.937 8.805 7.761 1.00 85.19 82 VAL A C 1
ATOM 612 O O . VAL A 1 82 ? -7.603 8.282 6.869 1.00 85.19 82 VAL A O 1
ATOM 615 N N . LYS A 1 83 ? -7.497 9.630 8.659 1.00 86.56 83 LYS A N 1
ATOM 616 C CA . LYS A 1 83 ? -8.930 9.974 8.619 1.00 86.56 83 LYS A CA 1
ATOM 617 C C . LYS A 1 83 ? -9.324 10.586 7.275 1.00 86.56 83 LYS A C 1
ATOM 619 O O . LYS A 1 83 ? -10.327 10.173 6.707 1.00 86.56 83 LYS A O 1
ATOM 624 N N . SER A 1 84 ? -8.531 11.530 6.763 1.00 86.12 84 SER A N 1
ATOM 625 C CA . SER A 1 84 ? -8.788 12.174 5.469 1.00 86.12 84 SER A CA 1
ATOM 626 C C . SER A 1 84 ? -8.635 11.197 4.307 1.00 86.12 84 SER A C 1
ATOM 628 O O . SER A 1 84 ? -9.398 11.266 3.348 1.00 86.12 84 SER A O 1
ATOM 630 N N . ALA A 1 85 ? -7.681 10.270 4.391 1.00 86.69 85 ALA A N 1
ATOM 631 C CA . ALA A 1 85 ? -7.484 9.236 3.389 1.00 86.69 85 ALA A CA 1
ATOM 632 C C . ALA A 1 85 ? -8.743 8.382 3.218 1.00 86.69 85 ALA A C 1
ATOM 634 O O . ALA A 1 85 ? -9.261 8.213 2.115 1.00 86.69 85 ALA A O 1
ATOM 635 N N . ILE A 1 86 ? -9.269 7.906 4.347 1.00 89.69 86 ILE A N 1
ATOM 636 C CA . ILE A 1 86 ? -10.440 7.033 4.396 1.00 89.69 86 ILE A CA 1
ATOM 637 C C . ILE A 1 86 ? -11.703 7.777 3.946 1.00 89.69 86 ILE A C 1
ATOM 639 O O . ILE A 1 86 ? -12.559 7.180 3.295 1.00 89.69 86 ILE A O 1
ATOM 643 N N . THR A 1 87 ? -11.842 9.070 4.256 1.00 88.44 87 THR A N 1
ATOM 644 C CA . THR A 1 87 ? -13.090 9.806 3.997 1.00 88.44 87 THR A CA 1
ATOM 645 C C . THR A 1 87 ? -13.131 10.553 2.668 1.00 88.44 87 THR A C 1
ATOM 647 O O . THR A 1 87 ? -14.182 10.558 2.034 1.00 88.44 87 THR A O 1
ATOM 650 N N . SER A 1 88 ? -12.041 11.197 2.239 1.00 87.75 88 SER A N 1
ATOM 651 C CA . SER A 1 88 ? -12.106 12.217 1.179 1.00 87.75 88 SER A CA 1
ATOM 652 C C . SER A 1 88 ? -10.974 12.185 0.151 1.00 87.75 88 SER A C 1
ATOM 654 O O . SER A 1 88 ? -11.210 12.594 -0.984 1.00 87.75 88 SER A O 1
ATOM 656 N N . ALA A 1 89 ? -9.793 11.649 0.476 1.00 84.19 89 ALA A N 1
ATOM 657 C CA . ALA A 1 89 ? -8.644 11.694 -0.436 1.00 84.19 89 ALA A CA 1
ATOM 658 C C . ALA A 1 89 ? -8.839 10.833 -1.690 1.00 84.19 89 ALA A C 1
ATOM 660 O O . ALA A 1 89 ? -9.325 9.706 -1.612 1.00 84.19 89 ALA A O 1
ATOM 661 N N . ARG A 1 90 ? -8.447 11.347 -2.853 1.00 83.81 90 ARG A N 1
ATOM 662 C CA . ARG A 1 90 ? -8.601 10.645 -4.137 1.00 83.81 90 ARG A CA 1
ATOM 663 C C . ARG A 1 90 ? -7.434 9.716 -4.446 1.00 83.81 90 ARG A C 1
ATOM 665 O O . ARG A 1 90 ? -7.612 8.761 -5.190 1.00 83.81 90 ARG A O 1
ATOM 672 N N . ASN A 1 91 ? -6.265 9.993 -3.878 1.00 81.62 91 ASN A N 1
ATOM 673 C CA . ASN A 1 91 ? -5.045 9.213 -4.056 1.00 81.62 91 ASN A CA 1
ATOM 674 C C . ASN A 1 91 ? -4.148 9.302 -2.805 1.00 81.62 91 ASN A C 1
ATOM 676 O O . ASN A 1 91 ? -4.411 10.075 -1.877 1.00 81.62 91 ASN A O 1
ATOM 680 N N . GLY A 1 92 ? -3.067 8.515 -2.789 1.00 75.12 92 GLY A N 1
ATOM 681 C CA . GLY A 1 92 ? -2.123 8.466 -1.667 1.00 75.12 92 GLY A CA 1
ATOM 682 C C . GLY A 1 92 ? -1.350 9.772 -1.424 1.00 75.12 92 GLY A C 1
ATOM 683 O O . GLY A 1 92 ? -0.966 10.040 -0.282 1.00 75.12 92 GLY A O 1
ATOM 684 N N . TYR A 1 93 ? -1.163 10.602 -2.458 1.00 77.00 93 TYR A N 1
ATOM 685 C CA . TYR A 1 93 ? -0.462 11.888 -2.363 1.00 77.00 93 TYR A CA 1
ATOM 686 C C . TYR A 1 93 ? -1.317 12.940 -1.644 1.00 77.00 93 TYR A C 1
ATOM 688 O O . TYR A 1 93 ? -0.857 13.551 -0.680 1.00 77.00 93 TYR A O 1
ATOM 696 N N . GLU A 1 94 ? -2.588 13.088 -2.034 1.00 78.88 94 GLU A N 1
ATOM 697 C CA . GLU A 1 94 ? -3.556 13.971 -1.364 1.00 78.88 94 GLU A CA 1
ATOM 698 C C . GLU A 1 94 ? -3.737 13.600 0.111 1.00 78.88 94 GLU A C 1
ATOM 700 O O . GLU A 1 94 ? -3.836 14.465 0.982 1.00 78.88 94 GLU A O 1
ATOM 705 N N . ALA A 1 95 ? -3.751 12.296 0.393 1.00 73.50 95 ALA A N 1
ATOM 706 C CA . ALA A 1 95 ? -3.891 11.755 1.735 1.00 73.50 95 ALA A CA 1
ATOM 707 C C . ALA A 1 95 ? -2.657 11.989 2.626 1.00 73.50 95 ALA A C 1
ATOM 709 O O . ALA A 1 95 ? -2.729 11.775 3.838 1.00 73.50 95 ALA A O 1
ATOM 710 N N . LYS A 1 96 ? -1.525 12.402 2.034 1.00 76.12 96 LYS A N 1
ATOM 711 C CA . LYS A 1 96 ? -0.217 12.554 2.687 1.00 76.12 96 LYS A CA 1
ATOM 712 C C . LYS A 1 96 ? 0.257 11.294 3.422 1.00 76.12 96 LYS A C 1
ATOM 714 O O . LYS A 1 96 ? 1.069 11.383 4.336 1.00 76.12 96 LYS A O 1
ATOM 719 N N . LEU A 1 97 ? -0.198 10.114 2.995 1.00 73.00 97 LEU A N 1
ATOM 720 C CA . LEU A 1 97 ? 0.162 8.831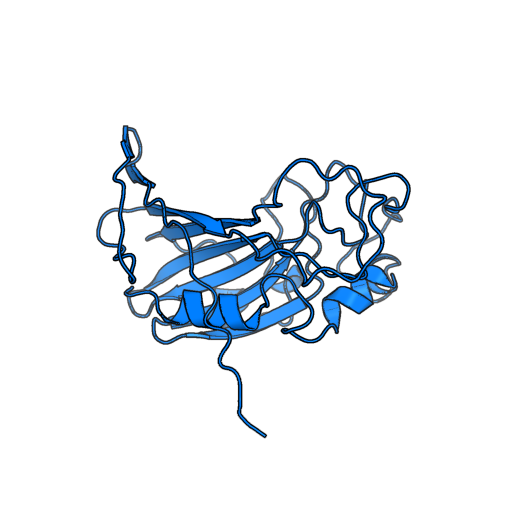 3.620 1.00 73.00 97 LEU A CA 1
ATOM 721 C C . LEU A 1 97 ? 1.630 8.441 3.389 1.00 73.00 97 LEU A C 1
ATOM 723 O O . LEU A 1 97 ? 2.143 7.547 4.055 1.00 73.00 97 LEU A O 1
ATOM 727 N N . GLY A 1 98 ? 2.302 9.122 2.456 1.00 56.62 98 GLY A N 1
ATOM 728 C CA . GLY A 1 98 ? 3.707 8.916 2.113 1.00 56.62 98 GLY A CA 1
ATOM 729 C C . GLY A 1 98 ? 4.689 9.932 2.701 1.00 56.62 98 GLY A C 1
ATOM 730 O O . GLY A 1 98 ? 5.880 9.791 2.450 1.00 56.62 98 GLY A O 1
ATOM 731 N N . TYR A 1 99 ? 4.235 10.939 3.460 1.00 51.88 99 TYR A N 1
ATOM 732 C CA . TYR A 1 99 ? 5.103 12.010 3.964 1.00 51.88 99 TYR A CA 1
ATOM 733 C C . TYR A 1 99 ? 5.280 11.911 5.481 1.00 51.88 99 TYR A C 1
ATOM 735 O O . TYR A 1 99 ? 4.477 12.441 6.248 1.00 51.88 99 TYR A O 1
ATOM 743 N N . ALA A 1 100 ? 6.372 11.289 5.930 1.00 45.78 100 ALA A N 1
ATOM 744 C CA . ALA A 1 100 ? 6.931 11.680 7.220 1.00 45.78 100 ALA A CA 1
ATOM 745 C C . ALA A 1 100 ? 7.556 13.066 7.032 1.00 45.78 100 ALA A C 1
ATOM 747 O O . ALA A 1 100 ? 8.187 13.318 6.006 1.00 45.78 100 ALA A O 1
ATOM 748 N N . SER A 1 101 ? 7.388 13.963 8.002 1.00 44.88 101 SER A N 1
ATOM 749 C CA . SER A 1 101 ? 7.717 15.393 7.909 1.00 44.88 101 SER A CA 1
ATOM 750 C C . SER A 1 101 ? 9.144 15.723 7.430 1.00 44.88 101 SER A C 1
ATOM 752 O O . SER A 1 101 ? 9.418 16.877 7.111 1.00 44.88 101 SER A O 1
ATOM 754 N N . ASN A 1 102 ? 10.057 14.744 7.380 1.00 45.16 102 ASN A N 1
ATOM 755 C CA . ASN A 1 102 ? 11.473 14.945 7.096 1.00 45.16 102 ASN A CA 1
ATOM 756 C C . ASN A 1 102 ? 12.119 13.830 6.234 1.00 45.16 102 ASN A C 1
ATOM 758 O O . ASN A 1 102 ? 13.338 13.838 6.091 1.00 45.16 102 ASN A O 1
ATOM 762 N N . ALA A 1 103 ? 11.381 12.837 5.721 1.00 48.91 103 ALA A N 1
ATOM 763 C CA . ALA A 1 103 ? 12.003 11.651 5.123 1.00 48.91 103 ALA A CA 1
ATOM 764 C C . ALA A 1 103 ? 11.245 11.159 3.889 1.00 48.91 103 ALA A C 1
ATOM 766 O O . ALA A 1 103 ? 10.110 10.706 4.006 1.00 48.91 103 ALA A O 1
ATOM 767 N N . THR A 1 104 ? 11.943 11.225 2.753 1.00 56.06 104 THR A N 1
ATOM 768 C CA . THR A 1 104 ? 11.803 10.342 1.594 1.00 56.06 104 THR A CA 1
ATOM 769 C C . THR A 1 104 ? 10.426 10.276 0.928 1.00 56.06 104 THR A C 1
ATOM 771 O O . THR A 1 104 ? 9.475 9.708 1.460 1.00 56.06 104 THR A O 1
ATOM 774 N N . LEU A 1 105 ? 10.351 10.763 -0.313 1.00 59.69 105 LEU A N 1
ATOM 775 C CA . LEU A 1 105 ? 9.193 10.567 -1.185 1.00 59.69 105 LEU A CA 1
ATOM 776 C C . LEU A 1 105 ? 8.848 9.071 -1.288 1.00 59.69 105 LEU A C 1
ATOM 778 O O . LEU A 1 105 ? 9.685 8.251 -1.665 1.00 59.69 105 LEU A O 1
ATOM 782 N N . ARG A 1 106 ? 7.603 8.714 -0.962 1.00 72.75 106 ARG A N 1
ATOM 783 C CA . ARG A 1 106 ? 7.039 7.412 -1.334 1.00 72.75 106 ARG A CA 1
ATOM 784 C C . ARG A 1 106 ? 6.276 7.555 -2.637 1.00 72.75 106 ARG A C 1
ATOM 786 O O . ARG A 1 106 ? 5.473 8.475 -2.794 1.00 72.75 106 ARG A O 1
ATOM 793 N N . ILE A 1 107 ? 6.499 6.620 -3.552 1.00 75.81 107 ILE A N 1
ATOM 794 C CA . ILE A 1 107 ? 5.615 6.460 -4.707 1.00 75.81 107 ILE A CA 1
ATOM 795 C C . ILE A 1 107 ? 4.360 5.723 -4.254 1.00 75.81 107 ILE A C 1
ATOM 797 O O . ILE A 1 107 ? 4.469 4.775 -3.482 1.00 75.81 107 ILE A O 1
ATOM 801 N N . CYS A 1 108 ? 3.192 6.162 -4.720 1.00 81.06 108 CYS A N 1
ATOM 802 C CA . CYS A 1 108 ? 1.901 5.559 -4.387 1.00 81.06 108 CYS A CA 1
ATOM 803 C C . CYS A 1 108 ? 1.114 5.239 -5.671 1.00 81.06 108 CYS A C 1
ATOM 805 O O . CYS A 1 108 ? 0.095 5.885 -5.916 1.00 81.06 108 CYS A O 1
ATOM 807 N N . PRO A 1 109 ? 1.585 4.297 -6.514 1.00 79.50 109 PRO A N 1
ATOM 808 C CA . PRO A 1 109 ? 1.000 4.027 -7.832 1.00 79.50 109 PRO A CA 1
ATOM 809 C C . PRO A 1 109 ? -0.445 3.535 -7.797 1.00 79.50 109 PRO A C 1
ATOM 811 O O . PRO A 1 109 ? -1.152 3.670 -8.782 1.00 79.50 109 PRO A O 1
ATOM 814 N N . ARG A 1 110 ? -0.912 2.971 -6.682 1.00 90.19 110 ARG A N 1
ATOM 815 C CA . ARG A 1 110 ? -2.283 2.466 -6.563 1.00 90.19 110 ARG A CA 1
ATOM 816 C C . ARG A 1 110 ? -2.867 2.858 -5.226 1.00 90.19 110 ARG A C 1
ATOM 818 O O . ARG A 1 110 ? -2.198 2.680 -4.217 1.00 90.19 110 ARG A O 1
ATOM 825 N N . PHE A 1 111 ? -4.103 3.350 -5.212 1.00 91.38 111 PHE A N 1
ATOM 826 C CA . PHE A 1 111 ? -4.824 3.737 -4.001 1.00 91.38 111 PHE A CA 1
ATOM 827 C C . PHE A 1 111 ? -6.291 3.325 -4.105 1.00 91.38 111 PHE A C 1
ATOM 829 O O . PHE A 1 111 ? -6.973 3.666 -5.069 1.00 91.38 111 PHE A O 1
ATOM 836 N N . GLU A 1 112 ? -6.793 2.629 -3.092 1.00 94.00 112 GLU A N 1
ATOM 837 C CA . GLU A 1 112 ? -8.174 2.153 -3.041 1.00 94.00 112 GLU A CA 1
ATOM 838 C C . GLU A 1 112 ? -8.750 2.336 -1.641 1.00 94.00 112 GLU A C 1
ATOM 840 O O . GLU A 1 112 ? -8.063 2.132 -0.642 1.00 94.00 112 GLU A O 1
ATOM 845 N N . ARG A 1 113 ? -10.039 2.678 -1.552 1.00 94.38 113 ARG A N 1
ATOM 846 C CA . ARG A 1 113 ? -10.780 2.612 -0.288 1.00 94.38 113 ARG A CA 1
ATOM 847 C C . ARG A 1 113 ? -11.338 1.210 -0.104 1.00 94.38 113 ARG A C 1
ATOM 849 O O . ARG A 1 113 ? -11.885 0.634 -1.041 1.00 94.38 113 ARG A O 1
ATOM 856 N N . LYS A 1 114 ? -11.246 0.697 1.116 1.00 95.62 114 LYS A N 1
ATOM 857 C CA . LYS A 1 114 ? -11.655 -0.656 1.487 1.00 95.62 114 LYS A CA 1
ATOM 858 C C . LYS A 1 114 ? -12.615 -0.609 2.671 1.00 95.62 114 LYS A C 1
ATOM 860 O O . LYS A 1 114 ? -12.558 0.292 3.513 1.00 95.62 114 LYS A O 1
ATOM 865 N N . SER A 1 115 ? -13.495 -1.598 2.730 1.00 96.62 115 SER A N 1
ATOM 866 C CA . SER A 1 115 ? -14.293 -1.902 3.917 1.00 96.62 115 SER A CA 1
ATOM 867 C C . SER A 1 115 ? -13.943 -3.313 4.348 1.00 96.62 115 SER A C 1
ATOM 869 O O . SER A 1 115 ? -14.013 -4.223 3.529 1.00 96.62 115 SER A O 1
ATOM 871 N N . PHE A 1 116 ? -13.568 -3.454 5.610 1.00 96.25 116 PHE A N 1
ATOM 872 C CA . PHE A 1 116 ? -13.251 -4.722 6.249 1.00 96.25 116 PHE A CA 1
ATOM 873 C C . PHE A 1 116 ? -14.275 -4.999 7.357 1.00 96.25 116 PHE A C 1
ATOM 875 O O . PHE A 1 116 ? -14.957 -4.091 7.846 1.00 96.25 116 PHE A O 1
ATOM 882 N N . SER A 1 117 ? -14.379 -6.248 7.791 1.00 96.44 117 SER A N 1
ATOM 883 C CA . SER A 1 117 ? -15.266 -6.702 8.860 1.00 96.44 117 SER A CA 1
ATOM 884 C C . SER A 1 117 ? -15.046 -5.912 10.161 1.00 96.44 117 SER A C 1
ATOM 886 O O . SER A 1 117 ? -16.011 -5.570 10.856 1.00 96.44 117 SER A O 1
ATOM 888 N N . TRP A 1 118 ? -13.800 -5.525 10.441 1.00 95.00 118 TRP A N 1
ATOM 889 C CA . TRP A 1 118 ? -13.383 -4.748 11.608 1.00 95.00 118 TRP A CA 1
ATOM 890 C C . TRP A 1 118 ? -13.482 -3.225 11.429 1.00 95.00 118 TRP A C 1
ATOM 892 O O . TRP A 1 118 ? -13.423 -2.495 12.422 1.00 95.00 118 TRP A O 1
ATOM 902 N N . GLY A 1 119 ? -13.661 -2.695 10.210 1.00 96.50 119 GLY A N 1
ATOM 903 C CA . GLY A 1 119 ? -13.644 -1.243 10.006 1.00 96.50 119 GLY A CA 1
ATOM 904 C C . GLY A 1 119 ? -13.514 -0.750 8.565 1.00 96.50 119 GLY A C 1
ATOM 905 O O . GLY A 1 119 ? -13.901 -1.404 7.602 1.00 96.50 119 GLY A O 1
ATOM 906 N N . ARG A 1 120 ? -13.009 0.476 8.413 1.00 97.31 120 ARG A N 1
ATOM 907 C CA . ARG A 1 120 ? -12.790 1.115 7.104 1.00 97.31 120 ARG A CA 1
ATOM 908 C C . ARG A 1 120 ? -11.316 1.390 6.911 1.00 97.31 120 ARG A C 1
ATOM 910 O O . ARG A 1 120 ? -10.638 1.765 7.864 1.00 97.31 120 ARG A O 1
ATOM 917 N N . ALA A 1 121 ? -10.843 1.281 5.681 1.00 96.75 121 ALA A N 1
ATOM 918 C CA . ALA A 1 121 ? -9.435 1.449 5.389 1.00 96.75 121 ALA A CA 1
ATOM 919 C C . ALA A 1 121 ? -9.189 2.053 4.012 1.00 96.75 121 ALA A C 1
ATOM 921 O O . ALA A 1 121 ? -10.093 2.234 3.194 1.00 96.75 121 ALA A O 1
ATOM 922 N N . VAL A 1 122 ? -7.923 2.349 3.777 1.00 95.12 122 VAL A N 1
ATOM 923 C CA . VAL A 1 122 ? -7.353 2.547 2.456 1.00 95.12 122 VAL A CA 1
ATOM 924 C C . VAL A 1 122 ? -6.230 1.548 2.270 1.00 95.12 122 VAL A C 1
ATOM 926 O O . VAL A 1 122 ? -5.497 1.255 3.213 1.00 95.12 122 VAL A O 1
ATOM 929 N N . SER A 1 123 ? -6.092 1.040 1.057 1.00 94.88 123 SER A N 1
ATOM 930 C CA . SER A 1 123 ? -4.958 0.224 0.656 1.00 94.88 123 SER A CA 1
ATOM 931 C C . SER A 1 123 ? -4.193 0.917 -0.454 1.00 94.88 123 SER A C 1
ATOM 933 O O . SER A 1 123 ? -4.810 1.534 -1.327 1.00 94.88 123 SER A O 1
ATOM 935 N N . PHE A 1 124 ? -2.876 0.788 -0.462 1.00 93.06 124 PHE A N 1
ATOM 936 C CA . PHE A 1 124 ? -2.052 1.334 -1.525 1.00 93.06 124 PHE A CA 1
ATOM 937 C C . PHE A 1 124 ? -0.769 0.537 -1.717 1.00 93.06 124 PHE A C 1
ATOM 939 O O . PHE A 1 124 ? -0.258 -0.087 -0.789 1.00 93.06 124 PHE A O 1
ATOM 946 N N . LEU A 1 125 ? -0.249 0.563 -2.942 1.00 92.75 125 LEU A N 1
ATOM 947 C CA . LEU A 1 125 ? 1.101 0.083 -3.219 1.00 92.75 125 LEU A CA 1
ATOM 948 C C . LEU A 1 125 ? 2.076 1.222 -2.962 1.00 92.75 125 LEU A C 1
ATOM 950 O O . LEU A 1 125 ? 1.807 2.355 -3.357 1.00 92.75 125 LEU A O 1
ATOM 954 N N . SER A 1 126 ? 3.181 0.926 -2.288 1.00 89.75 126 SER A N 1
ATOM 955 C CA . SER A 1 126 ? 4.208 1.899 -1.952 1.00 89.75 126 SER A CA 1
ATOM 956 C C . SER A 1 126 ? 5.612 1.361 -2.192 1.00 89.75 126 SER A C 1
ATOM 958 O O . SER A 1 126 ? 5.854 0.156 -2.204 1.00 89.75 126 SER A O 1
ATOM 960 N N . GLN A 1 127 ? 6.555 2.277 -2.380 1.00 86.12 127 GLN A N 1
ATOM 961 C CA . GLN A 1 127 ? 7.983 1.979 -2.351 1.00 86.12 127 GLN A CA 1
ATOM 962 C C . GLN A 1 127 ? 8.719 3.161 -1.723 1.00 86.12 127 GLN A C 1
ATOM 964 O O . GLN A 1 127 ? 8.432 4.324 -2.023 1.00 86.12 127 GLN A O 1
ATOM 969 N N . TYR A 1 128 ? 9.654 2.845 -0.826 1.00 75.94 128 TYR A N 1
ATOM 970 C CA . TYR A 1 128 ? 10.566 3.819 -0.235 1.00 75.94 128 TYR A CA 1
ATOM 971 C C . TYR A 1 128 ? 11.634 4.220 -1.256 1.00 75.94 128 TYR A C 1
ATOM 973 O O . TYR A 1 128 ? 12.171 3.354 -1.943 1.00 75.94 128 TYR A O 1
ATOM 981 N N . GLN A 1 129 ? 11.964 5.510 -1.330 1.00 67.25 129 GLN A N 1
ATOM 982 C CA . GLN A 1 129 ? 13.041 6.010 -2.186 1.00 67.25 129 GLN A CA 1
ATOM 983 C C . GLN A 1 129 ? 14.333 6.261 -1.398 1.00 67.25 129 GLN A C 1
ATOM 985 O O . GLN A 1 129 ? 14.429 7.165 -0.582 1.00 67.25 129 GLN A O 1
ATOM 990 N N . ASN A 1 130 ? 15.365 5.490 -1.712 1.00 59.38 130 ASN A N 1
ATOM 991 C CA . ASN A 1 130 ? 16.721 5.622 -1.185 1.00 59.38 130 ASN A CA 1
ATOM 992 C C . ASN A 1 130 ? 17.247 7.037 -0.879 1.00 59.38 130 ASN A C 1
ATOM 994 O O . ASN A 1 130 ? 17.895 7.203 0.130 1.00 59.38 130 ASN A O 1
ATOM 998 N N . ASP A 1 131 ? 17.094 8.016 -1.776 1.00 57.00 131 ASP A N 1
ATOM 999 C CA . ASP A 1 131 ? 18.069 9.125 -1.925 1.00 57.00 131 ASP A CA 1
ATOM 1000 C C . ASP A 1 131 ? 17.798 9.930 -3.217 1.00 57.00 131 ASP A C 1
ATOM 1002 O O . ASP A 1 131 ? 18.714 10.346 -3.921 1.00 57.00 131 ASP A O 1
ATOM 1006 N N . ASN A 1 132 ? 16.524 10.127 -3.579 1.00 56.34 132 ASN A N 1
ATOM 1007 C CA . ASN A 1 132 ? 16.092 10.616 -4.902 1.00 56.34 132 ASN A CA 1
ATOM 1008 C C . ASN A 1 132 ? 16.588 9.767 -6.094 1.00 56.34 132 ASN A C 1
ATOM 1010 O O . ASN A 1 132 ? 16.337 10.133 -7.240 1.00 56.34 132 ASN A O 1
ATOM 1014 N N . THR A 1 133 ? 17.244 8.629 -5.867 1.00 56.38 133 THR A N 1
ATOM 1015 C CA . THR A 1 133 ? 17.491 7.627 -6.906 1.00 56.38 133 THR A CA 1
ATOM 1016 C C . THR A 1 133 ? 16.364 6.591 -6.857 1.00 56.38 133 THR A C 1
ATOM 1018 O O . THR A 1 133 ? 15.736 6.393 -5.812 1.00 56.38 133 THR A O 1
ATOM 1021 N N . ASN A 1 134 ? 16.068 5.940 -7.984 1.00 64.31 134 ASN A N 1
ATOM 1022 C CA . ASN A 1 134 ? 15.137 4.803 -8.069 1.00 64.31 134 ASN A CA 1
ATOM 1023 C C . ASN A 1 134 ? 13.632 5.104 -7.895 1.00 64.31 134 ASN A C 1
ATOM 1025 O O . ASN A 1 134 ? 12.995 4.740 -6.901 1.00 64.31 134 ASN A O 1
ATOM 1029 N N . TYR A 1 135 ? 13.028 5.704 -8.926 1.00 69.69 135 TYR A N 1
ATOM 1030 C CA . TYR A 1 135 ? 11.587 6.011 -8.953 1.00 69.69 135 TYR A CA 1
ATOM 1031 C C . TYR A 1 135 ? 10.713 4.909 -9.552 1.00 69.69 135 TYR A C 1
ATOM 1033 O O . TYR A 1 135 ? 9.510 4.873 -9.292 1.00 69.69 135 TYR A O 1
ATOM 1041 N N . ALA A 1 136 ? 11.298 4.031 -10.369 1.00 78.38 136 ALA A N 1
ATOM 1042 C CA . ALA A 1 136 ? 10.564 2.929 -10.965 1.00 78.38 136 ALA A CA 1
ATOM 1043 C C . ALA A 1 136 ? 10.259 1.869 -9.887 1.00 78.38 136 ALA A C 1
ATOM 1045 O O . ALA A 1 136 ? 11.174 1.481 -9.142 1.00 78.38 136 ALA A O 1
ATOM 1046 N N . PRO A 1 137 ? 9.005 1.384 -9.793 1.00 86.38 137 PRO A N 1
ATOM 1047 C CA . PRO A 1 137 ? 8.677 0.248 -8.943 1.00 86.38 137 PRO A CA 1
ATOM 1048 C C . PRO A 1 137 ? 9.599 -0.950 -9.204 1.00 86.38 137 PRO A C 1
ATOM 1050 O O . PRO A 1 137 ? 9.900 -1.260 -10.358 1.00 86.38 137 PRO A O 1
ATOM 1053 N N . ASN A 1 138 ? 10.041 -1.621 -8.140 1.00 87.00 138 ASN A N 1
ATOM 1054 C CA . ASN A 1 138 ? 10.854 -2.838 -8.215 1.00 87.00 138 ASN A CA 1
ATOM 1055 C C . ASN A 1 138 ? 10.497 -3.831 -7.098 1.00 87.00 138 ASN A C 1
ATOM 1057 O O . ASN A 1 138 ? 10.036 -3.444 -6.023 1.00 87.00 138 ASN A O 1
ATOM 1061 N N . ASN A 1 139 ? 10.774 -5.115 -7.327 1.00 89.75 139 ASN A N 1
ATOM 1062 C CA . ASN A 1 139 ? 10.398 -6.197 -6.411 1.00 89.75 139 ASN A CA 1
ATOM 1063 C C . ASN A 1 139 ? 11.126 -6.160 -5.059 1.00 89.75 139 ASN A C 1
ATOM 1065 O O . ASN A 1 139 ? 10.646 -6.729 -4.082 1.00 89.75 139 ASN A O 1
ATOM 1069 N N . SER A 1 140 ? 12.263 -5.468 -4.951 1.00 85.56 140 SER A N 1
ATOM 1070 C CA . SER A 1 140 ? 13.003 -5.384 -3.685 1.00 85.56 140 SER A CA 1
ATOM 1071 C C . SER A 1 140 ? 12.340 -4.430 -2.683 1.00 85.56 140 SER A C 1
ATOM 1073 O O . SER A 1 140 ? 12.408 -4.639 -1.465 1.00 85.56 140 SER A O 1
ATOM 1075 N N . MET A 1 141 ? 11.668 -3.390 -3.177 1.00 86.81 141 MET A N 1
ATOM 1076 C CA . MET A 1 141 ? 11.143 -2.302 -2.348 1.00 86.81 141 MET A CA 1
ATOM 1077 C C . MET A 1 141 ? 9.624 -2.144 -2.405 1.00 86.81 141 MET A C 1
ATOM 1079 O O . MET A 1 141 ? 9.084 -1.416 -1.573 1.00 86.81 141 MET A O 1
ATOM 1083 N N . LEU A 1 142 ? 8.939 -2.829 -3.323 1.00 90.56 142 LEU A N 1
ATOM 1084 C CA . LEU A 1 142 ? 7.487 -2.773 -3.435 1.00 90.56 142 LEU A CA 1
ATOM 1085 C C . LEU A 1 142 ? 6.813 -3.346 -2.181 1.00 90.56 142 LEU A C 1
ATOM 1087 O O . LEU A 1 142 ? 7.159 -4.423 -1.680 1.00 90.56 142 LEU A O 1
ATOM 1091 N N . ARG A 1 143 ? 5.859 -2.591 -1.644 1.00 92.44 143 ARG A N 1
ATOM 1092 C CA . ARG A 1 143 ? 5.058 -2.947 -0.476 1.00 92.44 143 ARG A CA 1
ATOM 1093 C C . ARG A 1 143 ? 3.585 -2.715 -0.771 1.00 92.44 143 ARG A C 1
ATOM 1095 O O . ARG A 1 143 ? 3.235 -1.753 -1.446 1.00 92.44 143 ARG A O 1
ATOM 1102 N N . TYR A 1 144 ? 2.731 -3.565 -0.219 1.00 94.81 144 TYR A N 1
ATOM 1103 C CA . TYR A 1 144 ? 1.299 -3.315 -0.116 1.00 94.81 144 TYR A CA 1
ATOM 1104 C C . TYR A 1 144 ? 0.976 -2.883 1.312 1.00 94.81 144 TYR A C 1
ATOM 1106 O O . TYR A 1 144 ? 1.278 -3.600 2.267 1.00 94.81 144 TYR A O 1
ATOM 1114 N N . GLU A 1 145 ? 0.419 -1.686 1.463 1.00 94.06 145 GLU A N 1
ATOM 1115 C CA . GLU A 1 145 ? 0.081 -1.097 2.754 1.00 94.06 145 GLU A CA 1
ATOM 1116 C C . GLU A 1 145 ? -1.433 -0.948 2.902 1.00 94.06 145 GLU A C 1
ATOM 1118 O O . GLU A 1 145 ? -2.109 -0.473 1.991 1.00 94.06 145 GLU A O 1
ATOM 1123 N N . ILE A 1 146 ? -1.959 -1.295 4.077 1.00 95.19 146 ILE A N 1
ATOM 1124 C CA . ILE A 1 146 ? -3.354 -1.074 4.468 1.00 95.19 146 ILE A CA 1
ATOM 1125 C C . ILE A 1 146 ? -3.364 -0.207 5.722 1.00 95.19 146 ILE A C 1
ATOM 1127 O O . ILE A 1 146 ? -2.776 -0.559 6.742 1.00 95.19 146 ILE A O 1
ATOM 1131 N N . HIS A 1 147 ? -4.011 0.952 5.636 1.00 94.44 147 HIS A N 1
ATOM 1132 C CA . HIS A 1 147 ? -4.141 1.914 6.729 1.00 94.44 147 HIS A CA 1
ATOM 1133 C C . HIS A 1 147 ? -5.625 2.066 7.053 1.00 94.44 147 HIS A C 1
ATOM 1135 O O . HIS A 1 147 ? -6.415 2.454 6.190 1.00 94.44 147 HIS A O 1
ATOM 1141 N N . GLY A 1 148 ? -6.024 1.742 8.280 1.00 94.94 148 GLY A N 1
ATOM 1142 C CA . GLY A 1 148 ? -7.428 1.590 8.643 1.00 94.94 148 GLY A CA 1
ATOM 1143 C C . GLY A 1 148 ? -7.819 2.164 9.992 1.00 94.94 148 GLY A C 1
ATOM 1144 O O . GLY A 1 148 ? -6.986 2.446 10.848 1.00 94.94 148 GLY A O 1
ATOM 1145 N N . LEU A 1 149 ? -9.128 2.333 10.157 1.00 95.50 149 LEU A N 1
ATOM 1146 C CA . LEU A 1 149 ? -9.787 2.675 11.407 1.00 95.50 149 LEU A CA 1
ATOM 1147 C C . LEU A 1 149 ? -10.765 1.570 11.761 1.00 95.50 149 LEU A C 1
ATOM 1149 O O . LEU A 1 149 ? -11.708 1.302 11.006 1.00 95.50 149 LEU A O 1
ATOM 1153 N N . THR A 1 150 ? -10.538 0.961 12.915 1.00 94.94 150 THR A N 1
ATOM 1154 C CA . THR A 1 150 ? -11.437 -0.031 13.498 1.00 94.94 150 THR A CA 1
ATOM 1155 C C . THR A 1 150 ? -12.725 0.633 13.992 1.00 94.94 150 THR A C 1
ATOM 1157 O O . THR A 1 150 ? -12.807 1.855 14.170 1.00 94.94 150 THR A O 1
ATOM 1160 N N . LYS A 1 151 ? -13.766 -0.172 14.223 1.00 95.00 151 LYS A N 1
ATOM 1161 C CA . LYS A 1 151 ? -15.059 0.301 14.753 1.00 95.00 151 LYS A CA 1
ATOM 1162 C C . LYS A 1 151 ? -14.941 0.963 16.131 1.00 95.00 151 LYS A C 1
ATOM 1164 O O . LYS A 1 151 ? -15.705 1.882 16.414 1.00 95.00 151 LYS A O 1
ATOM 1169 N N . ASP A 1 152 ? -13.988 0.532 16.956 1.00 92.31 152 ASP A N 1
ATOM 1170 C CA . ASP A 1 152 ? -13.689 1.121 18.269 1.00 92.31 152 ASP A CA 1
ATOM 1171 C C . ASP A 1 152 ? -12.729 2.327 18.202 1.00 92.31 152 ASP A C 1
ATOM 1173 O O . ASP A 1 152 ? -12.383 2.908 19.228 1.00 92.31 152 ASP A O 1
ATOM 1177 N N . GLY A 1 153 ? -12.349 2.757 16.995 1.00 91.31 153 GLY A N 1
ATOM 1178 C CA . GLY A 1 153 ? -11.608 3.994 16.756 1.00 91.31 153 GLY A CA 1
ATOM 1179 C C . GLY A 1 153 ? -10.087 3.870 16.821 1.00 91.31 153 GLY A C 1
ATOM 1180 O O . GLY A 1 153 ? -9.412 4.896 16.721 1.00 91.31 153 GLY A O 1
ATOM 1181 N N . LYS A 1 154 ? -9.548 2.653 16.944 1.00 91.69 154 LYS A N 1
ATOM 1182 C CA . LYS A 1 154 ? -8.108 2.389 16.855 1.00 91.69 154 LYS A CA 1
ATOM 1183 C C . LYS A 1 154 ? -7.620 2.484 15.411 1.00 91.69 154 LYS A C 1
ATOM 1185 O O . LYS A 1 154 ? -8.367 2.297 14.447 1.00 91.69 154 LYS A O 1
ATOM 1190 N N . TYR A 1 155 ? -6.338 2.778 15.268 1.00 92.06 155 TYR A N 1
ATOM 1191 C CA . TYR A 1 155 ? -5.628 2.795 14.000 1.00 92.06 155 TYR A CA 1
ATOM 1192 C C . TYR A 1 155 ? -4.980 1.439 13.729 1.00 92.06 155 TYR A C 1
ATOM 1194 O O . TYR A 1 155 ? -4.287 0.911 14.592 1.00 92.06 155 TYR A O 1
ATOM 1202 N N . LEU A 1 156 ? -5.161 0.914 12.518 1.00 93.88 156 LEU A N 1
ATOM 1203 C CA . LEU A 1 156 ? -4.453 -0.259 12.016 1.00 93.88 156 LEU A CA 1
ATOM 1204 C C . LEU A 1 156 ? -3.521 0.140 10.873 1.00 93.88 156 LEU A C 1
ATOM 1206 O O . LEU A 1 156 ? -3.936 0.834 9.943 1.00 93.88 156 LEU A O 1
ATOM 1210 N N . ARG A 1 157 ? -2.290 -0.368 10.905 1.00 93.75 157 ARG A N 1
ATOM 1211 C CA . ARG A 1 157 ? -1.333 -0.312 9.804 1.00 93.75 157 ARG A CA 1
ATOM 1212 C C . ARG A 1 157 ? -0.824 -1.710 9.495 1.00 93.75 157 ARG A C 1
ATOM 1214 O O . ARG A 1 157 ? -0.115 -2.288 10.306 1.00 93.75 157 ARG A O 1
ATOM 1221 N N . ALA A 1 158 ? -1.130 -2.230 8.318 1.00 93.25 158 ALA A N 1
ATOM 1222 C CA . ALA A 1 158 ? -0.557 -3.472 7.822 1.00 93.25 158 ALA A CA 1
ATOM 1223 C C . ALA A 1 158 ? 0.365 -3.194 6.632 1.00 93.25 158 ALA A C 1
ATOM 1225 O O . ALA A 1 158 ? 0.054 -2.356 5.788 1.00 93.25 158 ALA A O 1
ATOM 1226 N N . VAL A 1 159 ? 1.504 -3.878 6.575 1.00 92.94 159 VAL A N 1
ATOM 1227 C CA . VAL A 1 159 ? 2.523 -3.732 5.531 1.00 92.94 159 VAL A CA 1
ATOM 1228 C C . VAL A 1 159 ? 2.963 -5.114 5.089 1.00 92.94 159 VAL A C 1
ATOM 1230 O O . VAL A 1 159 ? 3.409 -5.907 5.914 1.00 92.94 159 VAL A O 1
ATOM 1233 N N . PHE A 1 160 ? 2.900 -5.374 3.789 1.00 93.06 160 PHE A N 1
ATOM 1234 C CA . PHE A 1 160 ? 3.273 -6.647 3.184 1.00 93.06 160 PHE A CA 1
ATOM 1235 C C . PHE A 1 160 ? 4.310 -6.421 2.089 1.00 93.06 160 PHE A C 1
ATOM 1237 O O . PHE A 1 160 ? 4.167 -5.516 1.268 1.00 93.06 160 PHE A O 1
ATOM 1244 N N . GLY A 1 161 ? 5.359 -7.243 2.058 1.00 91.88 161 GLY A N 1
ATOM 1245 C CA . GLY A 1 161 ? 6.200 -7.371 0.868 1.00 91.88 161 GLY A CA 1
ATOM 1246 C C . GLY A 1 161 ? 5.427 -8.064 -0.251 1.00 91.88 161 GLY A C 1
ATOM 1247 O O . GLY A 1 161 ? 4.870 -9.137 -0.025 1.00 91.88 161 GLY A O 1
ATOM 1248 N N . VAL A 1 162 ? 5.404 -7.463 -1.440 1.00 93.00 162 VAL A N 1
ATOM 1249 C CA . VAL A 1 162 ? 4.768 -8.041 -2.631 1.00 93.00 162 VAL A CA 1
ATOM 1250 C C . VAL A 1 162 ? 5.703 -7.913 -3.826 1.00 93.00 162 VAL A C 1
ATOM 1252 O O . VAL A 1 162 ? 6.490 -6.968 -3.900 1.00 93.00 162 VAL A O 1
ATOM 1255 N N . THR A 1 163 ? 5.603 -8.844 -4.766 1.00 93.31 163 THR A N 1
ATOM 1256 C CA . THR A 1 163 ? 6.337 -8.813 -6.034 1.00 93.31 163 THR A CA 1
ATOM 1257 C C . THR A 1 163 ? 5.380 -8.890 -7.219 1.00 93.31 163 THR A C 1
ATOM 1259 O O . THR A 1 163 ? 4.214 -9.251 -7.068 1.00 93.31 163 THR A O 1
ATOM 1262 N N . HIS A 1 164 ? 5.861 -8.525 -8.404 1.00 93.31 164 HIS A N 1
ATOM 1263 C CA . HIS A 1 164 ? 5.164 -8.692 -9.675 1.00 93.31 164 HIS A CA 1
ATOM 1264 C C . HIS A 1 164 ? 6.135 -9.324 -10.690 1.00 93.31 164 HIS A C 1
ATOM 1266 O O . HIS A 1 164 ? 7.292 -8.895 -10.752 1.00 93.31 164 HIS A O 1
ATOM 1272 N N . PRO A 1 165 ? 5.714 -10.317 -11.496 1.00 92.31 165 PRO A N 1
ATOM 1273 C CA . PRO A 1 165 ? 6.615 -11.070 -12.379 1.00 92.31 165 PRO A CA 1
ATOM 1274 C C . PRO A 1 165 ? 7.291 -10.211 -13.457 1.00 92.31 165 PRO A C 1
ATOM 1276 O O . PRO A 1 165 ? 8.387 -10.528 -13.902 1.00 92.31 165 PRO A O 1
ATOM 1279 N N . GLU A 1 166 ? 6.657 -9.111 -13.863 1.00 91.50 166 GLU A N 1
ATOM 1280 C CA . GLU A 1 166 ? 7.208 -8.166 -14.850 1.00 91.50 166 GLU A CA 1
ATOM 1281 C C . GLU A 1 166 ? 8.088 -7.058 -14.244 1.00 91.50 166 GLU A C 1
ATOM 1283 O O . GLU A 1 166 ? 8.572 -6.187 -14.966 1.00 91.50 166 GLU A O 1
ATOM 1288 N N . LEU A 1 167 ? 8.290 -7.053 -12.924 1.00 89.25 167 LEU A N 1
ATOM 1289 C CA . LEU A 1 167 ? 9.207 -6.122 -12.274 1.00 89.25 167 LEU A CA 1
ATOM 1290 C C . LEU A 1 167 ? 10.546 -6.803 -12.003 1.00 89.25 167 LEU A C 1
ATOM 1292 O O . LEU A 1 167 ? 10.609 -7.931 -11.519 1.00 89.25 167 LEU A O 1
ATOM 1296 N N . ALA A 1 168 ? 11.631 -6.084 -12.264 1.00 86.94 168 ALA A N 1
ATOM 1297 C CA . ALA A 1 168 ? 12.954 -6.508 -11.843 1.00 86.94 168 ALA A CA 1
ATOM 1298 C C . ALA A 1 168 ? 13.131 -6.326 -10.325 1.00 86.94 168 ALA A C 1
ATOM 1300 O O . ALA A 1 168 ? 12.458 -5.513 -9.677 1.00 86.94 168 ALA A O 1
ATOM 1301 N N . SER A 1 169 ? 14.080 -7.065 -9.759 1.00 84.19 169 SER A N 1
ATOM 1302 C CA . SER A 1 169 ? 14.678 -6.714 -8.469 1.00 84.19 169 SER A CA 1
ATOM 1303 C C . SER A 1 169 ? 15.597 -5.498 -8.624 1.00 84.19 169 SER A C 1
ATOM 1305 O O . SER A 1 169 ? 15.934 -5.096 -9.737 1.00 84.19 169 SER A O 1
ATOM 1307 N N . PHE A 1 170 ? 15.995 -4.892 -7.507 1.00 78.06 170 PHE A N 1
ATOM 1308 C CA . PHE A 1 170 ? 16.923 -3.764 -7.506 1.00 78.06 170 PHE A CA 1
ATOM 1309 C C . PHE A 1 170 ? 18.225 -4.086 -8.266 1.00 78.06 170 PHE A C 1
ATOM 1311 O O . PHE A 1 170 ? 18.805 -5.154 -8.065 1.00 78.06 170 PHE A O 1
ATOM 1318 N N . GLY A 1 171 ? 18.688 -3.164 -9.115 1.00 73.75 171 GLY A N 1
ATOM 1319 C CA . GLY A 1 171 ? 19.867 -3.333 -9.970 1.00 73.75 171 GLY A CA 1
ATOM 1320 C C . GLY A 1 171 ? 19.960 -2.258 -11.059 1.00 73.75 171 GLY A C 1
ATOM 1321 O O . GLY A 1 171 ? 19.218 -1.279 -11.024 1.00 73.75 171 GLY A O 1
ATOM 1322 N N . ASP A 1 172 ? 20.834 -2.464 -12.045 1.00 69.75 172 ASP A N 1
ATOM 1323 C CA . ASP A 1 172 ? 21.155 -1.483 -13.103 1.00 69.75 172 ASP A CA 1
ATOM 1324 C C . ASP A 1 172 ? 19.954 -1.068 -13.977 1.00 69.75 172 ASP A C 1
ATOM 1326 O O . ASP A 1 172 ? 20.001 -0.065 -14.686 1.00 69.75 172 ASP A O 1
ATOM 1330 N N . GLU A 1 173 ? 18.859 -1.832 -13.941 1.00 66.81 173 GLU A N 1
ATOM 1331 C CA . GLU A 1 173 ? 17.632 -1.537 -14.689 1.00 66.81 173 GLU A CA 1
ATOM 1332 C C . GLU A 1 173 ? 16.723 -0.502 -14.005 1.00 66.81 173 GLU A C 1
ATOM 1334 O O . GLU A 1 173 ? 15.732 -0.048 -14.596 1.00 66.81 173 GLU A O 1
ATOM 1339 N N . VAL A 1 174 ? 17.026 -0.133 -12.756 1.00 65.06 174 VAL A N 1
ATOM 1340 C CA . VAL A 1 174 ? 16.219 0.821 -11.999 1.00 65.06 174 VAL A CA 1
ATOM 1341 C C . VAL A 1 174 ? 16.605 2.249 -12.395 1.00 65.06 174 VAL A C 1
ATOM 1343 O O . VAL A 1 174 ? 17.768 2.635 -12.397 1.00 65.06 174 VAL A O 1
ATOM 1346 N N . ARG A 1 175 ? 15.601 3.030 -12.807 1.00 71.38 175 ARG A N 1
ATOM 1347 C CA . ARG A 1 175 ? 15.782 4.366 -13.392 1.00 71.38 175 ARG A CA 1
ATOM 1348 C C . ARG A 1 175 ? 15.854 5.456 -12.313 1.00 71.38 175 ARG A C 1
ATOM 1350 O O . ARG A 1 175 ? 15.075 5.434 -11.355 1.00 71.38 175 ARG A O 1
ATOM 1357 N N . ASP A 1 176 ? 16.721 6.446 -12.528 1.00 65.88 176 ASP A N 1
ATOM 1358 C CA . ASP A 1 176 ? 16.908 7.616 -11.654 1.00 65.88 176 ASP A CA 1
ATOM 1359 C C . ASP A 1 176 ? 15.836 8.694 -11.823 1.00 65.88 176 ASP A C 1
ATOM 1361 O O . ASP A 1 176 ? 15.358 8.949 -12.928 1.00 65.88 176 ASP A O 1
ATOM 1365 N N . TYR A 1 177 ? 15.462 9.339 -10.712 1.00 64.19 177 TYR A N 1
ATOM 1366 C CA . TYR A 1 177 ? 14.338 10.272 -10.655 1.00 64.19 177 TYR A CA 1
ATOM 1367 C C . TYR A 1 177 ? 14.546 11.487 -11.577 1.00 64.19 177 TYR A C 1
ATOM 1369 O O . TYR A 1 177 ? 15.519 12.230 -11.419 1.00 64.19 177 TYR A O 1
ATOM 1377 N N . PRO A 1 178 ? 13.619 11.764 -12.507 1.00 59.56 178 PRO A N 1
ATOM 1378 C CA . PRO A 1 178 ? 13.615 13.021 -13.237 1.00 59.56 178 PRO A CA 1
ATOM 1379 C C . PRO A 1 178 ? 13.121 14.136 -12.309 1.00 59.56 178 PRO A C 1
ATOM 1381 O O . PRO A 1 178 ? 12.054 14.016 -11.718 1.00 59.56 178 PRO A O 1
ATOM 1384 N N . VAL A 1 179 ? 13.877 15.231 -12.192 1.00 63.34 179 VAL A N 1
ATOM 1385 C CA . VAL A 1 179 ? 13.511 16.416 -11.390 1.00 63.34 179 VAL A CA 1
ATOM 1386 C C . VAL A 1 179 ? 12.049 16.825 -11.653 1.00 63.34 179 VAL A C 1
ATOM 1388 O O . VAL A 1 179 ? 11.689 17.109 -12.794 1.00 63.34 179 VAL A O 1
ATOM 1391 N N . GLY A 1 180 ? 11.207 16.865 -10.612 1.00 67.88 180 GLY A N 1
ATOM 1392 C CA . GLY A 1 180 ? 9.781 17.206 -10.729 1.00 67.88 180 GLY A CA 1
ATOM 1393 C C . GLY A 1 180 ? 8.942 16.819 -9.506 1.00 67.88 180 GLY A C 1
ATOM 1394 O O . GLY A 1 180 ? 9.431 16.130 -8.612 1.00 67.88 180 GLY A O 1
ATOM 1395 N N . ASP A 1 181 ? 7.686 17.268 -9.458 1.00 72.50 181 ASP A N 1
ATOM 1396 C CA . ASP A 1 181 ? 6.710 16.878 -8.428 1.00 72.50 181 ASP A CA 1
ATOM 1397 C C . ASP A 1 181 ? 6.118 15.493 -8.768 1.00 72.50 181 ASP A C 1
ATOM 1399 O O . ASP A 1 181 ? 5.520 15.344 -9.836 1.00 72.50 181 ASP A O 1
ATOM 1403 N N . PRO A 1 182 ? 6.252 14.470 -7.902 1.00 69.81 182 PRO A N 1
ATOM 1404 C CA . PRO A 1 182 ? 5.700 13.142 -8.176 1.00 69.81 182 PRO A CA 1
ATOM 1405 C C . PRO A 1 182 ? 4.162 13.127 -8.204 1.00 69.81 182 PRO A C 1
ATOM 1407 O O . PRO A 1 182 ? 3.561 12.225 -8.793 1.00 69.81 182 PRO A O 1
ATOM 1410 N N . ALA A 1 183 ? 3.508 14.114 -7.589 1.00 71.81 183 ALA A N 1
ATOM 1411 C CA . ALA A 1 183 ? 2.057 14.24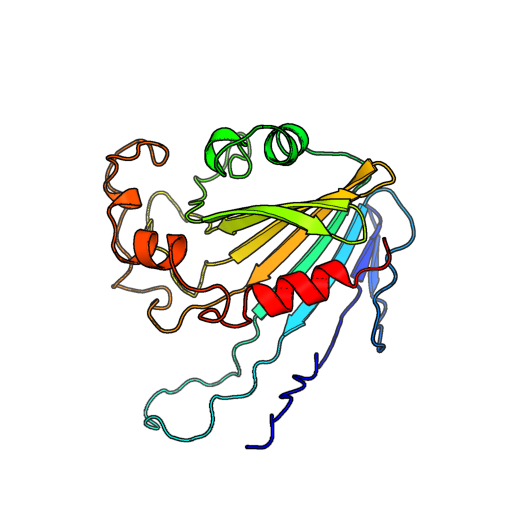8 -7.635 1.00 71.81 183 ALA A CA 1
ATOM 1412 C C . ALA A 1 183 ? 1.553 14.808 -8.978 1.00 71.81 183 ALA A C 1
ATOM 1414 O O . ALA A 1 183 ? 0.360 14.702 -9.269 1.00 71.81 183 ALA A O 1
ATOM 1415 N N . ASP A 1 184 ? 2.431 15.374 -9.813 1.00 77.50 184 ASP A N 1
ATOM 1416 C CA . ASP A 1 184 ? 2.062 15.871 -11.136 1.00 77.50 184 ASP A CA 1
ATOM 1417 C C . ASP A 1 184 ? 1.782 14.698 -12.089 1.00 77.50 184 ASP A C 1
ATOM 1419 O O . ASP A 1 184 ? 2.655 13.867 -12.366 1.00 77.50 184 ASP A O 1
ATOM 1423 N N . ALA A 1 185 ? 0.565 14.662 -12.638 1.00 76.19 185 ALA A N 1
ATOM 1424 C CA . ALA A 1 185 ? 0.134 13.665 -13.617 1.00 76.19 185 ALA A CA 1
ATOM 1425 C C . ALA A 1 185 ? 0.968 13.657 -14.904 1.00 76.19 185 ALA A C 1
ATOM 1427 O O . ALA A 1 185 ? 1.033 12.665 -15.629 1.00 76.19 185 ALA A O 1
ATOM 1428 N N . SER A 1 186 ? 1.627 14.772 -15.203 1.00 79.75 186 SER A N 1
ATOM 1429 C CA . SER A 1 186 ? 2.517 14.910 -16.345 1.00 79.75 186 SER A CA 1
ATOM 1430 C C . SER A 1 186 ? 3.963 14.498 -16.049 1.00 79.75 186 SER A C 1
ATOM 1432 O O . SER A 1 186 ? 4.764 14.441 -16.994 1.00 79.75 186 SER A O 1
ATOM 1434 N N . SER A 1 187 ? 4.287 14.176 -14.789 1.00 79.19 187 SER A N 1
ATOM 1435 C CA . SER A 1 187 ? 5.626 13.763 -14.372 1.00 79.19 187 SER A CA 1
ATOM 1436 C C . SER A 1 187 ? 6.086 12.514 -15.125 1.00 79.19 187 SER A C 1
ATOM 1438 O O . SER A 1 187 ? 5.304 11.633 -15.491 1.00 79.19 187 SER A O 1
ATOM 1440 N N . ALA A 1 188 ? 7.393 12.423 -15.361 1.00 79.81 188 ALA A N 1
ATOM 1441 C CA . ALA A 1 188 ? 7.970 11.258 -16.021 1.00 79.81 188 ALA A CA 1
ATOM 1442 C C . ALA A 1 188 ? 7.830 9.976 -15.177 1.00 79.81 188 ALA A C 1
ATOM 1444 O O . ALA A 1 188 ? 7.774 8.894 -15.748 1.00 79.81 188 ALA A O 1
ATOM 1445 N N . MET A 1 189 ? 7.663 10.097 -13.853 1.00 79.94 189 MET A N 1
ATOM 1446 C CA . MET A 1 189 ? 7.311 8.974 -12.983 1.00 79.94 189 MET A CA 1
ATOM 1447 C C . MET A 1 189 ? 5.932 8.393 -13.326 1.00 79.94 189 MET A C 1
ATOM 1449 O O . MET A 1 189 ? 5.837 7.191 -13.539 1.00 79.94 189 MET A O 1
ATOM 1453 N N . GLN A 1 190 ? 4.878 9.212 -13.435 1.00 81.44 190 GLN A N 1
ATOM 1454 C CA . GLN A 1 190 ? 3.529 8.703 -13.750 1.00 81.44 190 GLN A CA 1
ATOM 1455 C C . GLN A 1 190 ? 3.401 8.169 -15.188 1.00 81.44 190 GLN A C 1
ATOM 1457 O O . GLN A 1 190 ? 2.531 7.355 -15.490 1.00 81.44 190 GLN A O 1
ATOM 1462 N N . LYS A 1 191 ? 4.296 8.592 -16.087 1.00 85.00 191 LYS A N 1
ATOM 1463 C CA . LYS A 1 191 ? 4.394 8.075 -17.463 1.00 85.00 191 LYS A CA 1
ATOM 1464 C C . LYS A 1 191 ? 5.271 6.830 -17.590 1.00 85.00 191 LYS A C 1
ATOM 1466 O O . LYS A 1 191 ? 5.390 6.281 -18.683 1.00 85.00 191 LYS A O 1
ATOM 1471 N N . ASP A 1 192 ? 5.923 6.407 -16.514 1.00 87.12 192 ASP A N 1
ATOM 1472 C CA . ASP A 1 192 ? 6.822 5.266 -16.547 1.00 87.12 192 ASP A CA 1
ATOM 1473 C C . ASP A 1 192 ? 6.051 3.959 -16.697 1.00 87.12 192 ASP A C 1
ATOM 1475 O O . ASP A 1 192 ? 5.075 3.708 -15.990 1.00 87.12 192 ASP A O 1
ATOM 1479 N N . LYS A 1 193 ? 6.528 3.084 -17.584 1.00 89.75 193 LYS A N 1
ATOM 1480 C CA . LYS A 1 193 ? 5.869 1.804 -17.860 1.00 89.75 193 LYS A CA 1
ATOM 1481 C C . LYS A 1 193 ? 5.710 0.920 -16.616 1.00 89.75 193 LYS A C 1
ATOM 1483 O O . LYS A 1 193 ? 4.706 0.231 -16.506 1.00 89.75 193 LYS A O 1
ATOM 1488 N N . HIS A 1 194 ? 6.665 0.927 -15.680 1.00 89.62 194 HIS A N 1
ATOM 1489 C CA . HIS A 1 194 ? 6.578 0.121 -14.458 1.00 89.62 194 HIS A CA 1
ATOM 1490 C C . HIS A 1 194 ? 5.637 0.769 -13.442 1.00 89.62 194 HIS A C 1
ATOM 1492 O O . HIS A 1 194 ? 4.961 0.061 -12.703 1.00 89.62 194 HIS A O 1
ATOM 1498 N N . TYR A 1 195 ? 5.550 2.101 -13.426 1.00 89.12 195 TYR A N 1
ATOM 1499 C CA . TYR A 1 195 ? 4.543 2.800 -12.632 1.00 89.12 195 TYR A CA 1
ATOM 1500 C C . TYR A 1 195 ? 3.132 2.466 -13.127 1.00 89.12 195 TYR A C 1
ATOM 1502 O O . TYR A 1 195 ? 2.314 1.993 -12.345 1.00 89.12 195 TYR A O 1
ATOM 1510 N N . GLN A 1 196 ? 2.884 2.620 -14.432 1.00 91.31 196 GLN A N 1
ATOM 1511 C CA . GLN A 1 196 ? 1.597 2.307 -15.066 1.00 91.31 196 GLN A CA 1
ATOM 1512 C C . GLN A 1 196 ? 1.220 0.830 -14.923 1.00 91.31 196 GLN A C 1
ATOM 1514 O O . GLN A 1 196 ? 0.055 0.506 -14.683 1.00 91.31 196 GLN A O 1
ATOM 1519 N N . LEU A 1 197 ? 2.207 -0.066 -15.031 1.00 93.19 197 LEU A N 1
ATOM 1520 C CA . LEU A 1 197 ? 2.027 -1.485 -14.751 1.00 93.19 197 LEU A CA 1
ATOM 1521 C C . LEU A 1 197 ? 1.487 -1.682 -13.332 1.00 93.19 197 LEU A C 1
ATOM 1523 O O . LEU A 1 197 ? 0.437 -2.282 -13.165 1.00 93.19 197 LEU A O 1
ATOM 1527 N N . VAL A 1 198 ? 2.160 -1.147 -12.311 1.00 92.38 198 VAL A N 1
ATOM 1528 C CA . VAL A 1 198 ? 1.747 -1.333 -10.910 1.00 92.38 198 VAL A CA 1
ATOM 1529 C C . VAL A 1 198 ? 0.405 -0.663 -10.599 1.00 92.38 198 VAL A C 1
ATOM 1531 O O . VAL A 1 198 ? -0.391 -1.208 -9.834 1.00 92.38 198 VAL A O 1
ATOM 1534 N N . GLU A 1 199 ? 0.140 0.499 -11.194 1.00 92.25 199 GLU A N 1
ATOM 1535 C CA . GLU A 1 199 ? -1.122 1.229 -11.053 1.00 92.25 199 GLU A CA 1
ATOM 1536 C C . GLU A 1 199 ? -2.321 0.416 -11.567 1.00 92.25 199 GLU A C 1
ATOM 1538 O O . GLU A 1 199 ? -3.366 0.375 -10.915 1.00 92.25 199 GLU A O 1
ATOM 1543 N N . SER A 1 200 ? -2.163 -0.259 -12.710 1.00 94.25 200 SER A N 1
ATOM 1544 C CA . SER A 1 200 ? -3.267 -0.905 -13.437 1.00 94.25 200 SER A CA 1
ATOM 1545 C C . SER A 1 200 ? -3.290 -2.436 -13.370 1.00 94.25 200 SER A C 1
ATOM 1547 O O . SER A 1 200 ? -4.282 -3.045 -13.776 1.00 94.25 200 SER A O 1
ATOM 1549 N N . ALA A 1 201 ? -2.235 -3.066 -12.847 1.00 96.25 201 ALA A N 1
ATOM 1550 C CA . ALA A 1 201 ? -2.108 -4.516 -12.769 1.00 96.25 201 ALA A CA 1
ATOM 1551 C C . ALA A 1 201 ? -3.297 -5.168 -12.030 1.00 96.25 201 ALA A C 1
ATOM 1553 O O . ALA A 1 201 ? -3.773 -4.642 -11.014 1.00 96.25 201 ALA A O 1
ATOM 1554 N N . PRO A 1 202 ? -3.788 -6.334 -12.488 1.00 96.69 202 PRO A N 1
ATOM 1555 C CA . PRO A 1 202 ? -4.781 -7.107 -11.750 1.00 96.69 202 PRO A CA 1
ATOM 1556 C C . PRO A 1 202 ? -4.316 -7.419 -10.320 1.00 96.69 202 PRO A C 1
ATOM 1558 O O . PRO A 1 202 ? -3.147 -7.691 -10.082 1.00 96.69 202 PRO A O 1
ATOM 1561 N N . VAL A 1 203 ? -5.231 -7.432 -9.346 1.00 96.38 203 VAL A N 1
ATOM 1562 C CA . VAL A 1 203 ? -4.878 -7.731 -7.937 1.00 96.38 203 VAL A CA 1
ATOM 1563 C C . VAL A 1 203 ? -4.238 -9.112 -7.751 1.00 96.38 203 VAL A C 1
ATOM 1565 O O . VAL A 1 203 ? -3.452 -9.304 -6.826 1.00 96.38 203 VAL A O 1
ATOM 1568 N N . ASP A 1 204 ? -4.555 -10.045 -8.648 1.00 96.25 204 ASP A N 1
ATOM 1569 C CA . ASP A 1 204 ? -4.087 -11.431 -8.624 1.00 96.25 204 ASP A CA 1
ATOM 1570 C C . ASP A 1 204 ? -2.765 -11.638 -9.392 1.00 96.25 204 ASP A C 1
ATOM 1572 O O . ASP A 1 204 ? -2.257 -12.753 -9.426 1.00 96.25 204 ASP A O 1
ATOM 1576 N N . SER A 1 205 ? -2.183 -10.594 -10.007 1.00 95.25 205 SER A N 1
ATOM 1577 C CA . SER A 1 205 ? -0.880 -10.699 -10.692 1.00 95.25 205 SER A CA 1
ATOM 1578 C C . SER A 1 205 ? 0.325 -10.455 -9.774 1.00 95.25 205 SER A C 1
ATOM 1580 O O . SER A 1 205 ? 1.470 -10.567 -10.212 1.00 95.25 205 SER A O 1
ATOM 1582 N N . PHE A 1 206 ? 0.080 -10.118 -8.508 1.00 94.62 206 PHE A N 1
ATOM 1583 C CA . PHE A 1 206 ? 1.111 -9.940 -7.489 1.00 94.62 206 PHE A CA 1
ATOM 1584 C C . PHE A 1 206 ? 1.366 -11.243 -6.721 1.00 94.62 206 PHE A C 1
ATOM 1586 O O . PHE A 1 206 ? 0.498 -12.112 -6.661 1.00 94.62 206 PHE A O 1
ATOM 1593 N N . ALA A 1 207 ? 2.542 -11.361 -6.099 1.00 93.06 207 ALA A N 1
ATOM 1594 C CA . ALA A 1 207 ? 2.885 -12.457 -5.195 1.00 93.06 207 ALA A CA 1
ATOM 1595 C C . ALA A 1 207 ? 3.307 -11.926 -3.798 1.00 93.06 207 ALA A C 1
ATOM 1597 O O . ALA A 1 207 ? 4.327 -11.236 -3.692 1.00 93.06 207 ALA A O 1
ATOM 1598 N N . PRO A 1 208 ? 2.548 -12.224 -2.716 1.00 91.94 208 PRO A N 1
ATOM 1599 C CA . PRO A 1 208 ? 1.217 -12.846 -2.757 1.00 91.94 208 PRO A CA 1
ATOM 1600 C C . PRO A 1 208 ? 0.224 -11.941 -3.497 1.00 91.94 208 PRO A C 1
ATOM 1602 O O . PRO A 1 208 ? 0.500 -10.752 -3.705 1.00 91.94 208 PRO A O 1
ATOM 1605 N N . SER A 1 209 ? -0.937 -12.479 -3.867 1.00 94.38 209 SER A N 1
ATOM 1606 C CA . SER A 1 209 ? -1.966 -11.639 -4.474 1.00 94.38 209 SER A CA 1
ATOM 1607 C C . SER A 1 209 ? -2.459 -10.599 -3.468 1.00 94.38 209 SER A C 1
ATOM 1609 O O . SER A 1 209 ? -2.547 -10.845 -2.259 1.00 94.38 209 SER A O 1
ATOM 1611 N N . LEU A 1 210 ? -2.835 -9.418 -3.962 1.00 95.62 210 LEU A N 1
ATOM 1612 C CA . LEU A 1 210 ? -3.397 -8.377 -3.096 1.00 95.62 210 LEU A CA 1
ATOM 1613 C C . LEU A 1 210 ? -4.743 -8.828 -2.509 1.00 95.62 210 LEU A C 1
ATOM 1615 O O . LEU A 1 210 ? -5.098 -8.436 -1.401 1.00 95.62 210 LEU A O 1
ATOM 1619 N N . ARG A 1 211 ? -5.462 -9.702 -3.226 1.00 96.00 211 ARG A N 1
ATOM 1620 C CA . ARG A 1 211 ? -6.709 -10.319 -2.771 1.00 96.00 211 ARG A CA 1
ATOM 1621 C C . ARG A 1 211 ? -6.497 -11.228 -1.562 1.00 96.00 211 ARG A C 1
ATOM 1623 O O . ARG A 1 211 ? -7.253 -11.124 -0.604 1.00 96.00 211 ARG A O 1
ATOM 1630 N N . GLU A 1 212 ? -5.489 -12.098 -1.584 1.00 92.31 212 GLU A N 1
ATOM 1631 C CA . GLU A 1 212 ? -5.171 -12.967 -0.441 1.00 92.31 212 GLU A CA 1
ATOM 1632 C C . GLU A 1 212 ? -4.782 -12.149 0.788 1.00 92.31 212 GLU A C 1
ATOM 1634 O O . GLU A 1 212 ? -5.211 -12.466 1.897 1.00 92.31 212 GLU A O 1
ATOM 1639 N N . ILE A 1 213 ? -4.014 -11.071 0.593 1.00 95.12 213 ILE A N 1
ATOM 1640 C CA . ILE A 1 213 ? -3.686 -10.146 1.678 1.00 95.12 213 ILE A CA 1
ATOM 1641 C C . ILE A 1 213 ? -4.956 -9.491 2.232 1.00 95.12 213 ILE A C 1
ATOM 1643 O O . ILE A 1 213 ? -5.143 -9.482 3.448 1.00 95.12 213 ILE A O 1
ATOM 1647 N N . ASP A 1 214 ? -5.832 -8.970 1.366 1.00 96.56 214 ASP A N 1
ATOM 1648 C CA . ASP A 1 214 ? -7.103 -8.366 1.779 1.00 96.56 214 ASP A CA 1
ATOM 1649 C C . ASP A 1 214 ? -7.946 -9.368 2.587 1.00 96.56 214 ASP A C 1
ATOM 1651 O O . ASP A 1 214 ? -8.421 -9.031 3.670 1.00 96.56 214 ASP A O 1
ATOM 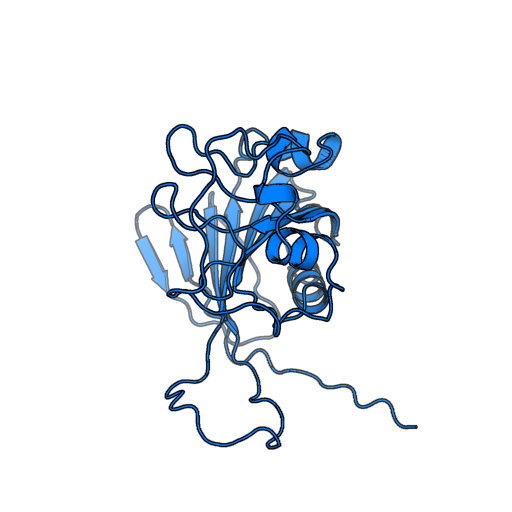1655 N N . CYS A 1 215 ? -8.078 -10.618 2.128 1.00 94.75 215 CYS A N 1
ATOM 1656 C CA . CYS A 1 215 ? -8.790 -11.672 2.856 1.00 94.75 215 CYS A CA 1
ATOM 1657 C C . CYS A 1 215 ? -8.147 -11.994 4.214 1.00 94.75 215 CYS A C 1
ATOM 1659 O O . CYS A 1 215 ? -8.855 -12.145 5.210 1.00 94.75 215 CYS A O 1
ATOM 1661 N N . PHE A 1 216 ? -6.816 -12.079 4.276 1.00 92.19 216 PHE A N 1
ATOM 1662 C CA . PHE A 1 216 ? -6.089 -12.303 5.526 1.00 92.19 216 PHE A CA 1
ATOM 1663 C C . PHE A 1 216 ? -6.323 -11.169 6.532 1.00 92.19 216 PHE A C 1
ATOM 1665 O O . PHE A 1 216 ? -6.596 -11.427 7.704 1.00 92.19 216 PHE A O 1
ATOM 1672 N N . VAL A 1 217 ? -6.253 -9.915 6.078 1.00 93.94 217 VAL A N 1
ATOM 1673 C CA . VAL A 1 217 ? -6.473 -8.735 6.926 1.00 93.94 217 VAL A CA 1
ATOM 1674 C C . VAL A 1 217 ? -7.938 -8.602 7.344 1.00 93.94 217 VAL A C 1
ATOM 1676 O O . VAL A 1 217 ? -8.207 -8.166 8.461 1.00 93.94 217 VAL A O 1
ATOM 1679 N N . ASP A 1 218 ? -8.892 -8.998 6.500 1.00 95.25 218 ASP A N 1
ATOM 1680 C CA . ASP A 1 218 ? -10.320 -9.007 6.842 1.00 95.25 218 ASP A CA 1
ATOM 1681 C C . ASP A 1 218 ? -10.661 -9.995 7.967 1.00 95.25 218 ASP A C 1
ATOM 1683 O O . ASP A 1 218 ? -11.563 -9.742 8.766 1.00 95.25 218 ASP A O 1
ATOM 1687 N N . GLY A 1 219 ? -9.918 -11.104 8.042 1.00 92.00 219 GLY A N 1
ATOM 1688 C CA . GLY A 1 219 ? -10.085 -12.158 9.044 1.00 92.00 219 GLY A CA 1
ATOM 1689 C C . GLY A 1 219 ? -9.493 -11.851 10.424 1.00 92.00 219 GLY A C 1
ATOM 1690 O O . GLY A 1 219 ? -9.526 -12.718 11.297 1.00 92.00 219 GLY A O 1
ATOM 1691 N N . LEU A 1 220 ? -8.929 -10.658 10.641 1.00 88.06 220 LEU A N 1
ATOM 1692 C CA . LEU A 1 220 ? -8.399 -10.255 11.946 1.00 88.06 220 LEU A CA 1
ATOM 1693 C C . LEU A 1 220 ? -9.537 -9.970 12.944 1.00 88.06 220 LEU A C 1
ATOM 1695 O O . LEU A 1 220 ? -10.474 -9.233 12.644 1.00 88.06 220 LEU A O 1
ATOM 1699 N N . ASP A 1 221 ? -9.413 -10.518 14.154 1.00 88.06 221 ASP A N 1
ATOM 1700 C CA . ASP A 1 221 ? -10.317 -10.279 15.290 1.00 88.06 221 ASP A CA 1
ATOM 1701 C C . ASP A 1 221 ? -9.836 -9.032 16.061 1.00 88.06 221 ASP A C 1
ATOM 1703 O O . ASP A 1 221 ? -8.909 -9.134 16.874 1.00 88.06 221 ASP A O 1
ATOM 1707 N N . LEU A 1 222 ? -10.399 -7.856 15.727 1.00 82.56 222 LEU A N 1
ATOM 1708 C CA . LEU A 1 222 ? -9.985 -6.515 16.191 1.00 82.56 222 LEU A CA 1
ATOM 1709 C C . LEU A 1 222 ? -11.104 -5.729 16.884 1.00 82.56 222 LEU A C 1
ATOM 1711 O O . LEU A 1 222 ? -12.242 -5.718 16.355 1.00 82.56 222 LEU A O 1
#

pLDDT: mean 72.53, std 21.46, range [27.11, 97.31]

Secondary structure (DSSP, 8-state):
-----------EEE-EEEETTEEEE----SS--B--SSSEEEEEEEEEPPPPPS-S-S-----SPPEEEEEEEEESSPPTTHHHHHHT-SSTTTTTTT-BTTB-PEEEEEEEEEEETTEEEEEEEEEE-SSS---S--TTTEEEEEEEEETTS-EEEEEEE-B-TTSPPSSTTSPPPPSS-TT-TTSTTTT-HHHHHHHHS-GGGSBS-HHHHHHHHHT-B-

Organism: NCBI:txid454144

Foldseek 3Di:
DDDPPPPADQPAWWFWFDDPPDTDTDGDDDDADADDDDAKGKTKGKGFDDDPDPDDDDPDPPPDRDIKIKMKMKGLDDDQLFVCLQPPDPFCVSSVVQDDPPFFGKDWLAKDWDAAPFFTWMKTWIFGDDPQFFLFDAQQGIKIWIWTAGPVGIIMIMIIRKHAPPHHHDDPPGGGADPDDSPDCPGVSVVDPRSNCRNPPDQVRMVVRVVVVSVSVSRHPD

Radius of gyration: 18.37 Å; chains: 1; bounding box: 37×47×45 Å

Sequence (222 aa):
MDSVSDDYPIDRISVSKYQKGQSIGKQASGPMARIAGSDMEVVEGRWKFAKPAEGQDSNSSARGGEYSSWTIEVNAEVPAGVKSAITSARNGYEAKLGYASNATLRICPRFERKSFSWGRAVSFLSQYQNDNTNYAPNNSMLRYEIHGLTKDGKYLRAVFGVTHPELASFGDEVRDYPVGDPADASSAMQKDKHYQLVESAPVDSFAPSLREIDCFVDGLDL